Protein AF-A0AAV4Y9T5-F1 (afdb_monomer_lite)

Foldseek 3Di:
DPDPPDPDVVVVVPPDPDDDPDPPDDDPPPCVPPVDDDDDDPVVVVVVVVVVVVVVVCVPPPLVVQEAEAEEEEAAAPPCVVVVVVVVVCVNPPVSYHYDYAYFDFQLPDPPDDNQFHDNPCVNCVVPVVRYDLFPVNGRDPPPPCRVVRVCVVCDPVDDHPYYDHHDFTRCVVPPPCRVVRGD

Structure (mmCIF, N/CA/C/O backbone):
data_AF-A0AAV4Y9T5-F1
#
_entry.id   AF-A0AAV4Y9T5-F1
#
loop_
_atom_site.group_PDB
_atom_site.id
_atom_site.type_symbol
_atom_site.label_atom_id
_atom_site.label_alt_id
_atom_site.label_comp_id
_atom_site.label_asym_id
_atom_site.label_entity_id
_atom_site.label_seq_id
_atom_site.pdbx_PDB_ins_code
_atom_site.Cartn_x
_atom_site.Cartn_y
_atom_site.Cartn_z
_atom_site.occupancy
_atom_site.B_iso_or_equiv
_atom_site.auth_seq_id
_atom_site.auth_comp_id
_atom_site.auth_asym_id
_atom_site.auth_atom_id
_atom_site.pdbx_PDB_model_num
ATOM 1 N N . MET A 1 1 ? -12.157 4.065 -6.471 1.00 39.19 1 MET A N 1
ATOM 2 C CA . MET A 1 1 ? -12.137 2.590 -6.358 1.00 39.19 1 MET A CA 1
ATOM 3 C C . MET A 1 1 ? -13.232 2.143 -5.404 1.00 39.19 1 MET A C 1
ATOM 5 O O . MET A 1 1 ? -13.147 2.409 -4.209 1.00 39.19 1 MET A O 1
ATOM 9 N N . GLU A 1 2 ? -14.293 1.536 -5.932 1.00 34.06 2 GLU A N 1
ATOM 10 C CA . GLU A 1 2 ? -15.322 0.900 -5.111 1.00 34.06 2 GLU A CA 1
ATOM 11 C C . GLU A 1 2 ? -14.750 -0.357 -4.445 1.00 34.06 2 GLU A C 1
ATOM 13 O O . GLU A 1 2 ? -14.129 -1.212 -5.068 1.00 34.06 2 GLU A O 1
ATOM 18 N N . THR A 1 3 ? -14.902 -0.402 -3.127 1.00 40.28 3 THR A N 1
ATOM 19 C CA . THR A 1 3 ? -14.318 -1.380 -2.207 1.00 40.28 3 THR A CA 1
ATOM 20 C C . THR A 1 3 ? -14.798 -2.810 -2.470 1.00 40.28 3 THR A C 1
ATOM 22 O O . THR A 1 3 ? -15.940 -3.134 -2.154 1.00 40.28 3 THR A O 1
ATOM 25 N N . PHE A 1 4 ? -13.889 -3.680 -2.918 1.00 44.41 4 PHE A N 1
ATOM 26 C CA . PHE A 1 4 ? -14.118 -5.112 -3.172 1.00 44.41 4 PHE A CA 1
ATOM 27 C C . PHE A 1 4 ? -14.195 -5.998 -1.909 1.00 44.41 4 PHE A C 1
ATOM 29 O O . PHE A 1 4 ? -14.235 -7.216 -1.999 1.00 44.41 4 PHE A O 1
ATOM 36 N N . CYS A 1 5 ? -14.209 -5.417 -0.708 1.00 45.03 5 CYS A N 1
ATOM 37 C CA . CYS A 1 5 ? -14.190 -6.187 0.537 1.00 45.03 5 CYS A CA 1
ATOM 38 C C . CYS A 1 5 ? -15.007 -5.486 1.629 1.00 45.03 5 CYS A C 1
ATOM 40 O O . CYS A 1 5 ? -14.477 -4.984 2.617 1.00 45.03 5 CYS A O 1
ATOM 42 N N . LYS A 1 6 ? -16.323 -5.354 1.428 1.00 48.78 6 LYS A N 1
ATOM 43 C CA . LYS A 1 6 ? -17.226 -4.843 2.482 1.00 48.78 6 LYS A CA 1
ATOM 44 C C . LYS A 1 6 ? -18.338 -5.808 2.884 1.00 48.78 6 LYS A C 1
ATOM 46 O O . LYS A 1 6 ? -18.876 -5.637 3.981 1.00 48.78 6 LYS A O 1
ATOM 51 N N . SER A 1 7 ? -18.696 -6.790 2.058 1.00 50.44 7 SER A N 1
ATOM 52 C CA . SER A 1 7 ? -19.799 -7.710 2.361 1.00 50.44 7 SER A CA 1
ATOM 53 C C . SER A 1 7 ? -19.354 -8.904 3.205 1.00 50.44 7 SER A C 1
ATOM 55 O O . SER A 1 7 ? -19.988 -9.191 4.219 1.00 50.44 7 SER A O 1
ATOM 57 N N . ASP A 1 8 ? -18.245 -9.552 2.850 1.00 54.72 8 ASP A N 1
ATOM 58 C CA . ASP A 1 8 ? -18.059 -10.956 3.242 1.00 54.72 8 ASP A CA 1
ATOM 59 C C . ASP A 1 8 ? -17.443 -11.121 4.639 1.00 54.72 8 ASP A C 1
ATOM 61 O O . ASP A 1 8 ? -17.916 -11.932 5.433 1.00 54.72 8 ASP A O 1
ATOM 65 N N . VAL A 1 9 ? -16.482 -10.271 5.023 1.00 54.59 9 VAL A N 1
ATOM 66 C CA . VAL A 1 9 ? -15.851 -10.318 6.361 1.00 54.59 9 VAL A CA 1
ATOM 67 C C . VAL A 1 9 ? -16.794 -9.818 7.462 1.00 54.59 9 VAL A C 1
ATOM 69 O O . VAL A 1 9 ? -16.811 -10.353 8.572 1.00 54.59 9 VAL A O 1
ATOM 72 N N . ARG A 1 10 ? -17.662 -8.839 7.162 1.00 52.19 10 ARG A N 1
ATOM 73 C CA . ARG A 1 10 ? -18.678 -8.364 8.121 1.00 52.19 10 ARG A CA 1
ATOM 74 C C . ARG A 1 10 ? -19.655 -9.463 8.524 1.00 52.19 10 ARG A C 1
ATOM 76 O O . ARG A 1 10 ? -20.208 -9.380 9.616 1.00 52.19 10 ARG A O 1
ATOM 83 N N . ASN A 1 11 ? -19.878 -10.463 7.675 1.00 56.06 11 ASN A N 1
ATOM 84 C CA . ASN A 1 11 ? -20.802 -11.552 7.977 1.00 56.06 11 ASN A CA 1
ATOM 85 C C . ASN A 1 11 ? -20.253 -12.495 9.058 1.00 56.06 11 ASN A C 1
ATOM 87 O O . ASN A 1 11 ? -21.034 -12.965 9.881 1.00 56.06 11 ASN A O 1
ATOM 91 N N . PHE A 1 12 ? -18.930 -12.671 9.153 1.00 49.97 12 PHE A N 1
ATOM 92 C CA . PHE A 1 12 ? -18.312 -13.481 10.211 1.00 49.97 12 PHE A CA 1
ATOM 93 C C . PHE A 1 12 ? -18.446 -12.851 11.609 1.00 49.97 12 PHE A C 1
ATOM 95 O O . PHE A 1 12 ? -18.636 -13.566 12.588 1.00 49.97 12 PHE A O 1
ATOM 102 N N . PHE A 1 13 ? -18.440 -11.516 11.710 1.00 49.81 13 PHE A N 1
ATOM 103 C CA . PHE A 1 13 ? -18.578 -10.785 12.984 1.00 49.81 13 PHE A CA 1
ATOM 104 C C . PHE A 1 13 ? -20.011 -10.314 13.289 1.00 49.81 13 PHE A C 1
ATOM 106 O O . PHE A 1 13 ? -20.255 -9.636 14.287 1.00 49.81 13 PHE A O 1
ATOM 113 N N . LYS A 1 14 ? -20.983 -10.674 12.443 1.00 53.62 14 LYS A N 1
ATOM 114 C CA . LYS A 1 14 ? -22.414 -10.376 12.614 1.00 53.62 14 LYS A CA 1
ATOM 115 C C . LYS A 1 14 ? -23.194 -11.513 13.275 1.00 53.62 14 LYS A C 1
ATOM 117 O O . LYS A 1 14 ? -24.420 -11.519 13.170 1.00 53.62 14 LYS A O 1
ATOM 122 N N . GLN A 1 15 ? -22.543 -12.447 13.973 1.00 51.03 15 GLN A N 1
ATOM 123 C CA . GLN A 1 15 ? -23.260 -13.416 14.808 1.00 51.03 15 GLN A CA 1
ATOM 124 C C . GLN A 1 15 ? -23.937 -12.700 15.986 1.00 51.03 15 GLN A C 1
ATOM 126 O O . GLN A 1 15 ? -23.440 -12.638 17.106 1.00 51.03 15 GLN A O 1
ATOM 131 N N . LYS A 1 16 ? -25.098 -12.112 15.707 1.00 59.62 16 LYS A N 1
ATOM 132 C CA . LYS A 1 16 ? -26.071 -11.708 16.706 1.00 59.62 16 LYS A CA 1
ATOM 133 C C . LYS A 1 16 ? -26.921 -12.932 16.989 1.00 59.62 16 LYS A C 1
ATOM 135 O O . LYS A 1 16 ? -27.778 -13.301 16.190 1.00 59.62 16 LYS A O 1
ATOM 140 N N . PHE A 1 17 ? -26.663 -13.563 18.123 1.00 65.69 17 PHE A N 1
ATOM 141 C CA . PHE A 1 17 ? -27.566 -14.567 18.655 1.00 65.69 17 PHE A CA 1
ATOM 142 C C . PHE A 1 17 ? -28.836 -13.847 19.097 1.00 65.69 17 PHE A C 1
ATOM 144 O O . PHE A 1 17 ? -28.818 -13.027 20.015 1.00 65.69 17 PHE A O 1
ATOM 151 N N . THR A 1 18 ? -29.922 -14.096 18.373 1.00 56.59 18 THR A N 1
ATOM 152 C CA . THR A 1 18 ? -31.248 -13.631 18.765 1.00 56.59 18 THR A CA 1
ATOM 153 C C . THR A 1 18 ? -31.866 -14.785 19.528 1.00 56.59 18 THR A C 1
ATOM 155 O O . THR A 1 18 ? -32.191 -15.812 18.941 1.00 56.59 18 THR A O 1
ATOM 158 N N . PHE A 1 19 ? -31.916 -14.662 20.847 1.00 64.19 19 PHE A N 1
ATOM 159 C CA . PHE A 1 19 ? -32.586 -15.645 21.684 1.00 64.19 19 PHE A CA 1
ATOM 160 C C . PHE A 1 19 ? -34.079 -15.350 21.617 1.00 64.19 19 PHE A C 1
ATOM 162 O O . PHE A 1 19 ? -34.489 -14.234 21.941 1.00 64.19 19 PHE A O 1
ATOM 169 N N . GLU A 1 20 ? -34.884 -16.315 21.176 1.00 70.31 20 GLU A N 1
ATOM 170 C CA . GLU A 1 20 ? -36.324 -16.215 21.382 1.00 70.31 20 GLU A CA 1
ATOM 171 C C . GLU A 1 20 ? -36.587 -16.429 22.875 1.00 70.31 20 GLU A C 1
ATOM 173 O O . GLU A 1 20 ? -36.246 -17.494 23.398 1.00 70.31 20 GLU A O 1
ATOM 178 N N . PRO A 1 21 ? -37.113 -15.425 23.598 1.00 65.56 21 PRO A N 1
ATOM 179 C CA . PRO A 1 21 ? -37.490 -15.634 24.984 1.00 65.56 21 PRO A CA 1
ATOM 180 C C . PRO A 1 21 ? -38.554 -16.737 25.031 1.00 65.56 21 PRO A C 1
ATOM 182 O O . PRO A 1 21 ? -39.491 -16.734 24.230 1.00 65.56 21 PRO A O 1
ATOM 185 N N . GLU A 1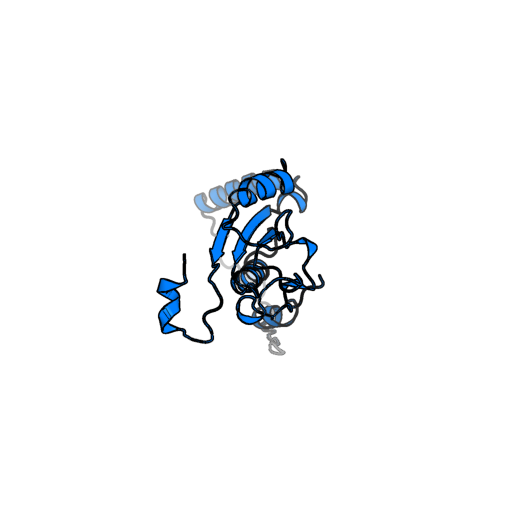 22 ? -38.415 -17.688 25.959 1.00 77.81 22 GLU A N 1
ATOM 186 C CA . GLU A 1 22 ? -39.481 -18.656 26.236 1.00 77.81 22 GLU A CA 1
ATOM 187 C C . GLU A 1 22 ? -40.800 -17.901 26.461 1.00 77.81 22 GLU A C 1
ATOM 189 O O . GLU A 1 22 ? -40.799 -16.814 27.041 1.00 77.81 22 GLU A O 1
ATOM 194 N N . LYS A 1 23 ? -41.934 -18.455 26.008 1.00 71.81 23 LYS A N 1
ATOM 195 C CA . LYS A 1 23 ? -43.249 -17.776 26.050 1.00 71.81 23 LYS A CA 1
ATOM 196 C C . LYS A 1 23 ? -43.645 -17.256 27.440 1.00 71.81 23 LYS A C 1
ATOM 198 O O . LYS A 1 23 ? -44.424 -16.311 27.528 1.00 71.81 23 LYS A O 1
ATOM 203 N N . ASP A 1 24 ? -43.084 -17.847 28.492 1.00 77.75 24 ASP A N 1
ATOM 204 C CA . ASP A 1 24 ? -43.340 -17.499 29.889 1.00 77.75 24 ASP A CA 1
ATOM 205 C C . ASP A 1 24 ? -42.207 -16.686 30.541 1.00 77.75 24 ASP A C 1
ATOM 207 O O . ASP A 1 24 ? -42.305 -16.314 31.714 1.00 77.75 24 ASP A O 1
ATOM 211 N N . TRP A 1 25 ? -41.136 -16.371 29.802 1.00 75.44 25 TRP A N 1
ATOM 212 C CA . TRP A 1 25 ? -40.037 -15.560 30.308 1.00 75.44 25 TRP A CA 1
ATOM 213 C C . TRP A 1 25 ? -40.505 -14.121 30.524 1.00 75.44 25 TRP A C 1
ATOM 215 O O . TRP A 1 25 ? -40.893 -13.406 29.598 1.00 75.44 25 TRP A O 1
ATOM 225 N N . LYS A 1 26 ? -40.449 -13.680 31.779 1.00 75.38 26 LYS A N 1
ATOM 226 C CA . LYS A 1 26 ? -40.693 -12.296 32.181 1.00 75.38 26 LYS A CA 1
ATOM 227 C C . LYS A 1 26 ? -39.435 -11.767 32.840 1.00 75.38 26 LYS A C 1
ATOM 229 O O . LYS A 1 26 ? -38.791 -12.483 33.607 1.00 75.38 26 LYS A O 1
ATOM 234 N N . LEU A 1 27 ? -39.118 -10.501 32.569 1.00 74.56 27 LEU A N 1
ATOM 235 C CA . LEU A 1 27 ? -38.074 -9.808 33.309 1.00 74.56 27 LEU A CA 1
ATOM 236 C C . LEU A 1 27 ? -38.416 -9.919 34.809 1.00 74.56 27 LEU A C 1
ATOM 238 O O . LEU A 1 27 ? -39.555 -9.609 35.181 1.00 74.56 27 LEU A O 1
ATOM 242 N N . PRO A 1 28 ? -37.500 -10.406 35.665 1.00 78.25 28 PRO A N 1
ATOM 243 C CA . PRO A 1 28 ? -37.758 -10.446 37.096 1.00 78.25 28 PRO A CA 1
ATOM 244 C C . PRO A 1 28 ? -38.080 -9.031 37.582 1.00 78.25 28 PRO A C 1
ATOM 246 O O . PRO A 1 28 ? -37.520 -8.062 37.074 1.00 78.25 28 PRO A O 1
ATOM 249 N N . SER A 1 29 ? -38.989 -8.894 38.547 1.00 75.25 29 SER A N 1
ATOM 250 C CA . SER A 1 29 ? -39.306 -7.569 39.085 1.00 75.25 29 SER A CA 1
ATOM 251 C C . SER A 1 29 ? -38.055 -6.921 39.685 1.00 75.25 29 SER A C 1
ATOM 253 O O . SER A 1 29 ? -37.191 -7.618 40.221 1.00 75.25 29 SER A O 1
ATOM 255 N N . ASP A 1 30 ? -37.959 -5.591 39.628 1.00 72.38 30 ASP A N 1
ATOM 256 C CA . ASP A 1 30 ? -36.789 -4.832 40.104 1.00 72.38 30 ASP A CA 1
ATOM 257 C C . ASP A 1 30 ? -36.394 -5.198 41.550 1.00 72.38 30 ASP A C 1
ATOM 259 O O . ASP A 1 30 ? -35.211 -5.271 41.891 1.00 72.38 30 ASP A O 1
ATOM 263 N N . ASN A 1 31 ? -37.392 -5.551 42.368 1.00 72.25 31 ASN A N 1
ATOM 264 C CA . ASN A 1 31 ? -37.249 -6.008 43.754 1.00 72.25 31 ASN A CA 1
ATOM 265 C C . ASN A 1 31 ? -36.514 -7.357 43.905 1.00 72.25 31 ASN A C 1
ATOM 267 O O . ASN A 1 31 ? -36.049 -7.689 44.995 1.00 72.25 31 ASN A O 1
ATOM 271 N N . LEU A 1 32 ? -36.425 -8.161 42.843 1.00 70.12 32 LEU A N 1
ATOM 272 C CA . LEU A 1 32 ? -35.719 -9.445 42.817 1.00 70.12 32 LEU A CA 1
ATOM 273 C C . LEU A 1 32 ? -34.280 -9.327 42.302 1.00 70.12 32 LEU A C 1
ATOM 275 O O . LEU A 1 32 ? -33.439 -10.133 42.706 1.00 70.12 32 LEU A O 1
ATOM 279 N N . ILE A 1 33 ? -34.008 -8.362 41.417 1.00 74.50 33 ILE A N 1
ATOM 280 C CA . ILE A 1 33 ? -32.717 -8.202 40.726 1.00 74.50 33 ILE A CA 1
ATOM 281 C C . ILE A 1 33 ? -31.737 -7.396 41.586 1.00 74.50 33 ILE A C 1
ATOM 283 O O . ILE A 1 33 ? -30.569 -7.765 41.712 1.00 74.50 33 ILE A O 1
ATOM 287 N N . PHE A 1 34 ? -32.212 -6.335 42.240 1.00 71.69 34 PHE A N 1
ATOM 288 C CA . PHE A 1 34 ? -31.382 -5.432 43.041 1.00 71.69 34 PHE A CA 1
ATOM 289 C C . PHE A 1 34 ? -31.591 -5.671 44.539 1.00 71.69 34 PHE A C 1
ATOM 291 O O . PHE A 1 34 ? -32.074 -4.814 45.271 1.00 71.69 34 PHE A O 1
ATOM 298 N N . LYS A 1 35 ? -31.229 -6.871 45.011 1.00 75.44 35 LYS A N 1
ATOM 299 C CA . LYS A 1 35 ? -31.364 -7.249 46.434 1.00 75.44 35 LYS A CA 1
ATOM 300 C C . LYS A 1 35 ? -30.402 -6.518 47.367 1.00 75.44 35 LYS A C 1
ATOM 302 O O . LYS A 1 35 ? -30.624 -6.487 48.573 1.00 75.44 35 LYS A O 1
ATOM 307 N N . TYR A 1 36 ? -29.321 -5.978 46.817 1.00 74.81 36 TYR A N 1
ATOM 308 C CA . TYR A 1 36 ? -28.251 -5.359 47.580 1.00 74.81 36 TYR A CA 1
ATOM 309 C C . TYR A 1 36 ? -28.092 -3.895 47.183 1.00 74.81 36 TYR A C 1
ATOM 311 O O . TYR A 1 36 ? -28.296 -3.555 46.013 1.00 74.81 36 TYR A O 1
ATOM 319 N N . PRO A 1 37 ? -27.705 -3.031 48.138 1.00 77.81 37 PRO A N 1
ATOM 320 C CA . PRO A 1 37 ? -27.327 -1.669 47.813 1.00 77.81 37 PRO A CA 1
ATOM 321 C C . PRO A 1 37 ? -26.185 -1.680 46.796 1.00 77.81 37 PRO A C 1
ATOM 323 O O . PRO A 1 37 ? -25.354 -2.591 46.768 1.00 77.81 37 PRO A O 1
ATOM 326 N N . LEU A 1 38 ? -26.171 -0.655 45.949 1.00 76.88 38 LEU A N 1
ATOM 327 C CA . LEU A 1 38 ? -25.209 -0.503 44.866 1.00 76.88 38 LEU A CA 1
ATOM 328 C C . LEU A 1 38 ? -23.783 -0.636 45.419 1.00 76.88 38 LEU A C 1
ATOM 330 O O . LEU A 1 38 ? -23.352 0.165 46.250 1.00 76.88 38 LEU A O 1
ATOM 334 N N . TRP A 1 39 ? -23.059 -1.668 44.985 1.00 82.38 39 TRP A N 1
ATOM 335 C CA . TRP A 1 39 ? -21.691 -1.886 45.437 1.00 82.38 39 TRP A CA 1
ATOM 336 C C . TRP A 1 39 ? -20.761 -0.935 44.694 1.00 82.38 39 TRP A C 1
ATOM 338 O O . TRP A 1 39 ? -20.461 -1.113 43.512 1.00 82.38 39 TRP A O 1
ATOM 348 N N . VAL A 1 40 ? -20.355 0.127 45.383 1.00 81.31 40 VAL A N 1
ATOM 349 C CA . VAL A 1 40 ? -19.532 1.186 44.807 1.00 81.31 40 VAL A CA 1
ATOM 350 C C . VAL A 1 40 ? -18.112 1.069 45.336 1.00 81.31 40 VAL A C 1
ATOM 352 O O . VAL A 1 40 ? -17.872 1.187 46.533 1.00 81.31 40 VAL A O 1
ATOM 355 N N . PHE A 1 41 ? -17.162 0.897 44.424 1.00 90.94 41 PHE A N 1
ATOM 356 C CA . PHE A 1 41 ? -15.741 1.031 44.715 1.00 90.94 41 PHE A CA 1
ATOM 357 C C . PHE A 1 41 ? -15.294 2.466 44.418 1.00 90.94 41 PHE A C 1
ATOM 359 O O . PHE A 1 41 ? -15.288 2.849 43.242 1.00 90.94 41 PHE A O 1
ATOM 366 N N . PRO A 1 42 ? -14.902 3.261 45.432 1.00 90.88 42 PRO A N 1
ATOM 367 C CA . PRO A 1 42 ? -14.511 4.657 45.232 1.00 90.88 42 PRO A CA 1
ATOM 368 C C . PRO A 1 42 ? -13.399 4.820 44.189 1.00 90.88 42 PRO A C 1
ATOM 370 O O . PRO A 1 42 ? -13.487 5.676 43.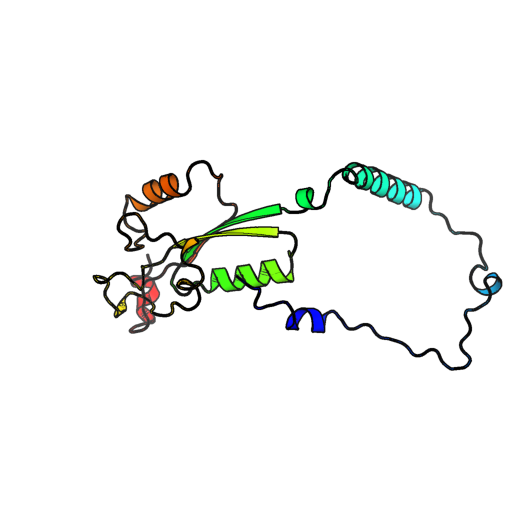315 1.00 90.88 42 PRO A O 1
ATOM 373 N N . THR A 1 43 ? -12.415 3.920 44.202 1.00 90.50 43 THR A N 1
ATOM 374 C CA . THR A 1 43 ? -11.281 3.908 43.265 1.00 90.50 43 THR A CA 1
ATOM 375 C C . THR A 1 43 ? -11.699 3.665 41.811 1.00 90.50 43 THR A C 1
ATOM 377 O O . THR A 1 43 ? -11.157 4.278 40.888 1.00 90.50 43 THR A O 1
ATOM 380 N N . LEU A 1 44 ? -12.692 2.800 41.576 1.00 87.44 44 LEU A N 1
ATOM 381 C CA . LEU A 1 44 ? -13.224 2.551 40.234 1.00 87.44 44 LEU A CA 1
ATOM 382 C C . LEU A 1 44 ? -14.100 3.709 39.750 1.00 87.44 44 LEU A C 1
ATOM 384 O O . LEU A 1 44 ? -14.058 4.036 38.564 1.00 87.44 44 LEU A O 1
ATOM 388 N N . GLN A 1 45 ? -14.853 4.360 40.642 1.00 91.44 45 GLN A N 1
ATOM 389 C CA . GLN A 1 45 ? -15.609 5.567 40.287 1.00 91.44 45 GLN A CA 1
ATOM 390 C C . GLN A 1 45 ? -14.683 6.725 39.931 1.00 91.44 45 GLN A C 1
ATOM 392 O O . GLN A 1 45 ? -14.920 7.420 38.943 1.00 91.44 45 GLN A O 1
ATOM 397 N N . GLU A 1 46 ? -13.596 6.896 40.678 1.00 94.94 46 GLU A N 1
ATOM 398 C CA . GLU A 1 46 ? -12.567 7.882 40.364 1.00 94.94 46 GLU A CA 1
ATOM 399 C C . GLU A 1 46 ? -11.916 7.590 39.004 1.00 94.94 46 GLU A C 1
ATOM 401 O O . GLU A 1 46 ? -11.821 8.478 38.156 1.00 94.94 46 GLU A O 1
ATOM 406 N N . SER A 1 47 ? -11.557 6.329 38.745 1.00 90.12 47 SER A N 1
ATOM 407 C CA . SER A 1 47 ? -10.980 5.899 37.463 1.00 90.12 47 SER A CA 1
ATOM 408 C C . SER A 1 47 ? -11.938 6.133 36.292 1.00 90.12 47 SER A C 1
ATOM 410 O O . SER A 1 47 ? -11.541 6.686 35.266 1.00 90.12 47 SER A O 1
ATOM 412 N N . LYS A 1 48 ? -13.220 5.781 36.455 1.00 91.12 48 LYS A N 1
ATOM 413 C CA . LYS A 1 48 ? -14.276 6.042 35.468 1.00 91.12 48 LYS A CA 1
ATOM 414 C C . LYS A 1 48 ? -14.431 7.536 35.201 1.00 91.12 48 LYS A C 1
ATOM 416 O O . LYS A 1 48 ? -14.541 7.939 34.046 1.00 91.12 48 LYS A O 1
ATOM 421 N N . THR A 1 49 ? -14.434 8.347 36.256 1.00 93.12 49 THR A N 1
ATOM 422 C CA . THR A 1 49 ? -14.584 9.803 36.152 1.00 93.12 49 THR A CA 1
ATOM 423 C C . THR A 1 49 ? -13.410 10.395 35.390 1.00 93.12 49 THR A C 1
ATOM 425 O O . THR A 1 49 ? -13.630 11.068 34.391 1.00 93.12 49 THR A O 1
ATOM 428 N N . ARG A 1 50 ? -12.171 10.059 35.767 1.00 91.88 50 ARG A N 1
ATOM 429 C CA . ARG A 1 50 ? -10.961 10.504 35.059 1.00 91.88 50 ARG A CA 1
ATOM 430 C C . ARG A 1 50 ? -10.993 10.134 33.579 1.00 91.88 50 ARG A C 1
ATOM 432 O O . ARG A 1 50 ? -10.764 10.999 32.740 1.00 91.88 50 ARG A O 1
ATOM 439 N N . LEU A 1 51 ? -11.320 8.881 33.258 1.00 90.06 51 LEU A N 1
ATOM 440 C CA . LEU A 1 51 ? -11.382 8.410 31.874 1.00 90.06 51 LEU A CA 1
ATOM 441 C C . LEU A 1 51 ? -12.422 9.190 31.057 1.00 90.06 51 LEU A C 1
ATOM 443 O O . LEU A 1 51 ? -12.150 9.599 29.931 1.00 90.06 51 LEU A O 1
ATOM 447 N N . ASN A 1 52 ? -13.602 9.422 31.635 1.00 87.38 52 ASN A N 1
ATOM 448 C CA . ASN A 1 52 ? -14.676 10.159 30.978 1.00 87.38 52 ASN A CA 1
ATOM 449 C C . ASN A 1 52 ? -14.347 11.645 30.823 1.00 87.38 52 ASN A C 1
ATOM 451 O O . ASN A 1 52 ? -14.609 12.194 29.758 1.00 87.38 52 ASN A O 1
ATOM 455 N N . THR A 1 53 ? -13.730 12.278 31.823 1.00 91.31 53 THR A N 1
ATOM 456 C CA . THR A 1 53 ? -13.287 13.674 31.727 1.00 91.31 53 THR A CA 1
ATOM 457 C C . THR A 1 53 ? -12.269 13.833 30.605 1.00 91.31 53 THR A C 1
ATOM 459 O O . THR A 1 53 ? -12.436 14.707 29.765 1.00 91.31 53 THR A O 1
ATOM 462 N N . THR A 1 54 ? -11.259 12.957 30.525 1.00 85.25 54 THR A N 1
ATOM 463 C CA . THR A 1 54 ? -10.268 12.991 29.438 1.00 85.25 54 THR A CA 1
ATOM 464 C C . THR A 1 54 ? -10.900 12.720 28.077 1.00 85.25 54 THR A C 1
ATOM 466 O O . THR A 1 54 ? -10.569 13.400 27.112 1.00 85.25 54 THR A O 1
ATOM 469 N N . LYS A 1 55 ? -11.827 11.761 27.987 1.00 84.06 55 LYS A N 1
ATOM 470 C CA . LYS A 1 55 ? -12.562 11.488 26.747 1.00 84.06 55 LYS A CA 1
ATOM 471 C C . LYS A 1 55 ? -13.375 12.705 26.300 1.00 84.06 55 LYS A C 1
ATOM 473 O O . LYS A 1 55 ? -13.391 12.996 25.111 1.00 84.06 55 LYS A O 1
ATOM 478 N N . SER A 1 56 ? -13.988 13.420 27.243 1.00 87.62 56 SER A N 1
ATOM 479 C CA . SER A 1 56 ? -14.835 14.573 26.940 1.00 87.62 56 SER A CA 1
ATOM 480 C C . SER A 1 56 ? -14.061 15.766 26.375 1.00 87.62 56 SER A C 1
ATOM 482 O O . SER A 1 56 ? -14.604 16.548 25.601 1.00 87.62 56 SER A O 1
ATOM 484 N N . LEU A 1 57 ? -12.751 15.850 26.643 1.00 86.69 57 LEU A N 1
ATOM 485 C CA . LEU A 1 57 ? -11.859 16.829 26.002 1.00 86.69 57 LEU A CA 1
ATOM 486 C C . LEU A 1 57 ? -11.748 16.660 24.477 1.00 86.69 57 LEU A C 1
ATOM 488 O O . LEU A 1 57 ? -11.148 17.506 23.823 1.00 86.69 57 LEU A O 1
ATOM 492 N N . LEU A 1 58 ? -12.254 15.554 23.927 1.00 79.06 58 LEU A N 1
ATOM 493 C CA . LEU A 1 58 ? -12.248 15.250 22.498 1.00 79.06 58 LEU A CA 1
ATOM 494 C C . LEU A 1 58 ? -13.659 15.301 21.891 1.00 79.06 58 LEU A C 1
ATOM 496 O O . LEU A 1 58 ? -13.814 14.987 20.712 1.00 79.06 58 LEU A O 1
ATOM 500 N N . ASP A 1 59 ? -14.681 15.681 22.667 1.00 81.56 59 ASP A N 1
ATOM 501 C CA . ASP A 1 59 ? -16.075 15.726 22.203 1.00 81.56 59 ASP A CA 1
ATOM 502 C C . ASP A 1 59 ? -16.316 16.863 21.190 1.00 81.56 59 ASP A C 1
ATOM 504 O O . ASP A 1 59 ? -17.199 16.751 20.341 1.00 81.56 59 ASP A O 1
ATOM 508 N N . ASP A 1 60 ? -15.527 17.944 21.245 1.00 83.25 60 ASP A N 1
ATOM 509 C CA . ASP A 1 60 ? -15.562 19.059 20.282 1.00 83.25 60 ASP A CA 1
ATOM 510 C C . ASP A 1 60 ? -14.901 18.703 18.945 1.00 83.25 60 ASP A C 1
ATOM 512 O O . ASP A 1 60 ? -15.050 19.412 17.946 1.00 83.25 60 ASP A O 1
ATOM 516 N N . LYS A 1 61 ? -14.144 17.607 18.916 1.00 75.19 61 LYS A N 1
ATOM 517 C CA . LYS A 1 61 ? -13.470 17.150 17.719 1.00 75.19 61 LYS A CA 1
ATOM 518 C C . LYS A 1 61 ? -14.467 16.298 16.910 1.00 75.19 61 LYS A C 1
ATOM 520 O O . LYS A 1 61 ? -14.907 15.234 17.344 1.00 75.19 61 LYS A O 1
ATOM 525 N N . GLY A 1 62 ? -14.804 16.740 15.694 1.00 71.94 62 GLY A N 1
ATOM 526 C CA . GLY A 1 62 ? -15.675 16.011 14.749 1.00 71.94 62 GLY A CA 1
ATOM 527 C C . GLY A 1 62 ? -14.948 14.899 13.981 1.00 71.94 62 GLY A C 1
ATOM 528 O O . GLY A 1 62 ? -13.742 14.980 13.829 1.00 71.94 62 GLY A O 1
ATOM 529 N N . GLU A 1 63 ? -15.655 13.883 13.472 1.00 67.94 63 GLU A N 1
ATOM 530 C CA . GLU A 1 63 ? -15.103 12.603 12.960 1.00 67.94 63 GLU A CA 1
ATOM 531 C C . GLU A 1 63 ? -13.789 12.686 12.146 1.00 67.94 63 GLU A C 1
ATOM 533 O O . GLU A 1 63 ? -12.961 11.787 12.258 1.00 67.94 63 GLU A O 1
ATOM 538 N N . GLU A 1 64 ? -13.532 13.780 11.422 1.00 65.69 64 GLU A N 1
ATOM 539 C CA . GLU A 1 64 ? -12.249 14.075 10.769 1.00 65.69 64 GLU A CA 1
ATOM 540 C C . GLU A 1 64 ? -11.013 13.997 11.684 1.00 65.69 64 GLU A C 1
ATOM 542 O O . GLU A 1 64 ? -9.990 13.478 11.248 1.00 65.69 64 GLU A O 1
ATOM 547 N N . TRP A 1 65 ? -11.079 14.403 12.962 1.00 65.00 65 TRP A N 1
ATOM 548 C CA . TRP A 1 65 ? -9.927 14.274 13.884 1.00 65.00 65 TRP A CA 1
ATOM 549 C C . TRP A 1 65 ? -9.535 12.819 14.147 1.00 65.00 65 TRP A C 1
ATOM 551 O O . TRP A 1 65 ? -8.427 12.534 14.598 1.00 65.00 65 TRP A O 1
ATOM 561 N N . ARG A 1 66 ? -10.474 11.894 13.929 1.00 63.88 66 ARG A N 1
ATOM 562 C CA . ARG A 1 66 ? -10.292 10.460 14.172 1.00 63.88 66 ARG A CA 1
ATOM 563 C C . ARG A 1 66 ? -9.701 9.771 12.955 1.00 63.88 66 ARG A C 1
ATOM 565 O O . ARG A 1 66 ? -9.225 8.638 13.089 1.00 63.88 66 ARG A O 1
ATOM 572 N N . ILE A 1 67 ? -9.731 10.431 11.797 1.00 67.81 67 ILE A N 1
ATOM 573 C CA . ILE A 1 67 ? -9.169 9.927 10.553 1.00 67.81 67 ILE A CA 1
ATOM 574 C C . ILE A 1 67 ? -7.664 10.172 10.593 1.00 67.81 67 ILE A C 1
ATOM 576 O O . ILE A 1 67 ? -7.192 11.303 10.555 1.00 67.81 67 ILE A O 1
ATOM 580 N N . HIS A 1 68 ? -6.904 9.086 10.695 1.00 80.38 68 HIS A N 1
ATOM 581 C CA . HIS A 1 68 ? -5.447 9.147 10.657 1.00 80.38 68 HIS A CA 1
ATOM 582 C C . HIS A 1 68 ? -4.992 8.866 9.230 1.00 80.38 68 HIS A C 1
ATOM 584 O O . HIS A 1 68 ? -5.324 7.813 8.681 1.00 80.38 68 HIS A O 1
ATOM 590 N N . THR A 1 69 ? -4.234 9.781 8.629 1.00 88.00 69 THR A N 1
ATOM 591 C CA . THR A 1 69 ? -3.639 9.540 7.313 1.00 88.00 69 THR A CA 1
ATOM 592 C C . THR A 1 69 ? -2.383 8.696 7.467 1.00 88.00 69 THR A C 1
ATOM 594 O O . THR A 1 69 ? -1.408 9.123 8.082 1.00 88.00 69 THR A O 1
ATOM 597 N N . PHE A 1 70 ? -2.389 7.505 6.880 1.00 91.69 70 PHE A N 1
ATOM 598 C CA . PHE A 1 70 ? -1.220 6.644 6.765 1.00 91.69 70 PHE A CA 1
ATOM 599 C C . PHE A 1 70 ? -0.690 6.715 5.336 1.00 91.69 70 PHE A C 1
ATOM 601 O O . PHE A 1 70 ? -1.456 6.608 4.382 1.00 91.69 70 PHE A O 1
ATOM 608 N N . LYS A 1 71 ? 0.625 6.897 5.201 1.00 92.12 71 LYS A N 1
ATOM 609 C CA . LYS A 1 71 ? 1.308 7.059 3.911 1.00 92.12 71 LYS A CA 1
ATOM 610 C C . LYS A 1 71 ? 2.336 5.963 3.717 1.00 92.12 71 LYS A C 1
ATOM 612 O O . LYS A 1 71 ? 3.234 5.863 4.556 1.00 92.12 71 LYS A O 1
ATOM 617 N N . SER A 1 72 ? 2.257 5.212 2.624 1.00 93.38 72 SER A N 1
ATOM 618 C CA . SER A 1 72 ? 3.254 4.188 2.295 1.00 93.38 72 SER A CA 1
ATOM 619 C C . SER A 1 72 ? 3.837 4.332 0.890 1.00 93.38 72 SER A C 1
ATOM 621 O O . SER A 1 72 ? 3.172 4.797 -0.036 1.00 93.38 72 SER A O 1
ATOM 623 N N . LEU A 1 73 ? 5.097 3.929 0.746 1.00 92.12 73 LEU A N 1
ATOM 624 C CA . LEU A 1 73 ? 5.791 3.790 -0.529 1.00 92.12 73 LEU A CA 1
ATOM 625 C C . LEU A 1 73 ? 6.173 2.324 -0.736 1.00 92.12 73 LEU A C 1
ATOM 627 O O . LEU A 1 73 ? 6.776 1.717 0.146 1.00 92.12 73 LEU A O 1
ATOM 631 N N . HIS A 1 74 ? 5.858 1.780 -1.905 1.00 91.50 74 HIS A N 1
ATOM 632 C CA . HIS A 1 74 ? 6.126 0.392 -2.261 1.00 91.50 74 HIS A CA 1
ATOM 633 C C . HIS A 1 74 ? 7.050 0.330 -3.480 1.00 91.50 74 HIS A C 1
ATOM 635 O O . HIS A 1 74 ? 6.642 0.649 -4.590 1.00 91.50 74 HIS A O 1
ATOM 641 N N . LEU A 1 75 ? 8.306 -0.048 -3.271 1.00 89.50 75 LEU A N 1
ATOM 642 C CA . LEU A 1 75 ? 9.253 -0.388 -4.332 1.00 89.50 75 LEU A CA 1
ATOM 643 C C . LEU A 1 75 ? 9.126 -1.894 -4.555 1.00 89.50 75 LEU A C 1
ATOM 645 O O . LEU A 1 75 ? 9.731 -2.671 -3.824 1.00 89.50 75 LEU A O 1
ATOM 649 N N . CYS A 1 76 ? 8.237 -2.313 -5.446 1.00 78.25 76 CYS A N 1
ATOM 650 C CA . CYS A 1 76 ? 7.791 -3.700 -5.505 1.00 78.25 76 CYS A CA 1
ATOM 651 C C . CYS A 1 76 ? 7.954 -4.325 -6.887 1.00 78.25 76 CYS A C 1
ATOM 653 O O . CYS A 1 76 ? 7.832 -3.674 -7.926 1.00 78.25 76 CYS A O 1
ATOM 655 N N . GLU A 1 77 ? 8.140 -5.633 -6.880 1.00 74.19 77 GLU A N 1
ATOM 656 C CA . GLU A 1 77 ? 7.894 -6.505 -8.007 1.00 74.19 77 GLU A CA 1
ATOM 657 C C . GLU A 1 77 ? 6.385 -6.495 -8.303 1.00 74.19 77 GLU A C 1
ATOM 659 O O . GLU A 1 77 ? 5.529 -6.586 -7.407 1.00 74.19 77 GLU A O 1
ATOM 664 N N . ALA A 1 78 ? 6.032 -6.281 -9.571 1.00 71.69 78 ALA A N 1
ATOM 665 C CA . ALA A 1 78 ? 4.653 -6.433 -10.013 1.00 71.69 78 ALA A CA 1
ATOM 666 C C . ALA A 1 78 ? 4.204 -7.883 -9.731 1.00 71.69 78 ALA A C 1
ATOM 668 O O . ALA A 1 78 ? 5.021 -8.789 -9.809 1.00 71.69 78 ALA A O 1
ATOM 669 N N . PRO A 1 79 ? 2.939 -8.152 -9.362 1.00 70.75 79 PRO A N 1
ATOM 670 C CA . PRO A 1 79 ? 1.773 -7.271 -9.418 1.00 70.75 79 PRO A CA 1
ATOM 671 C C . PRO A 1 79 ? 1.493 -6.469 -8.132 1.00 70.75 79 PRO A C 1
ATOM 673 O O . PRO A 1 79 ? 0.425 -5.871 -8.021 1.00 70.75 79 PRO A O 1
ATOM 676 N N . GLY A 1 80 ? 2.393 -6.442 -7.138 1.00 82.75 80 GLY A N 1
ATOM 677 C CA . GLY A 1 80 ? 2.171 -5.709 -5.879 1.00 82.75 80 GLY A CA 1
ATOM 678 C C . GLY A 1 80 ? 1.389 -6.495 -4.815 1.00 82.75 80 GLY A C 1
ATOM 679 O O . GLY A 1 80 ? 0.438 -5.987 -4.207 1.00 82.75 80 GLY A O 1
ATOM 680 N N . ALA A 1 81 ? 1.792 -7.741 -4.549 1.00 86.50 81 ALA A N 1
ATOM 681 C CA . ALA A 1 81 ? 1.161 -8.603 -3.542 1.00 86.50 81 ALA A CA 1
ATOM 682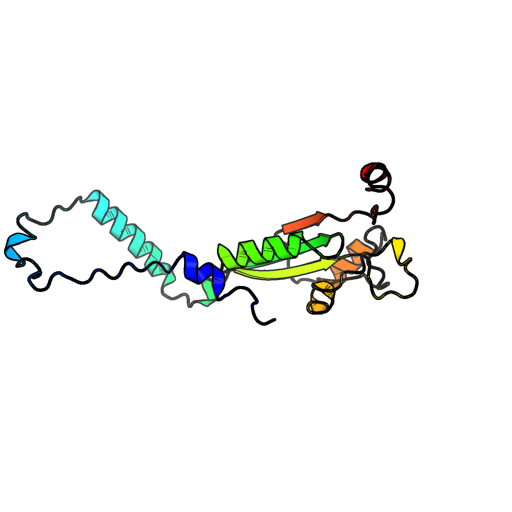 C C . ALA A 1 81 ? 1.143 -7.964 -2.140 1.00 86.50 81 ALA A C 1
ATOM 684 O O . ALA A 1 81 ? 0.118 -7.998 -1.451 1.00 86.50 81 ALA A O 1
ATOM 685 N N . PHE A 1 82 ? 2.235 -7.301 -1.744 1.00 88.50 82 PHE A N 1
ATOM 686 C CA . PHE A 1 82 ? 2.313 -6.602 -0.461 1.00 88.50 82 PHE A CA 1
ATOM 687 C C . PHE A 1 82 ? 1.279 -5.472 -0.345 1.00 88.50 82 PHE A C 1
ATOM 689 O O . PHE A 1 82 ? 0.639 -5.323 0.695 1.00 88.50 82 PHE A O 1
ATOM 696 N N . ILE A 1 83 ? 1.067 -4.702 -1.417 1.00 90.62 83 ILE A N 1
ATOM 697 C CA . ILE A 1 83 ? 0.067 -3.621 -1.466 1.00 90.62 83 ILE A CA 1
ATOM 698 C C . ILE A 1 83 ? -1.325 -4.206 -1.214 1.00 90.62 83 ILE A C 1
ATOM 700 O O . ILE A 1 83 ? -2.084 -3.690 -0.394 1.00 90.62 83 ILE A O 1
ATOM 704 N N . SER A 1 84 ? -1.638 -5.331 -1.858 1.00 90.06 84 SER A N 1
ATOM 705 C CA . SER A 1 84 ? -2.913 -6.033 -1.679 1.00 90.06 84 SER A CA 1
ATOM 706 C C . SER A 1 84 ? -3.094 -6.560 -0.250 1.00 90.06 84 SER A C 1
ATOM 708 O O . SER A 1 84 ? -4.166 -6.404 0.342 1.00 90.06 84 SER A O 1
ATOM 710 N N . ALA A 1 85 ? -2.043 -7.139 0.335 1.00 90.12 85 ALA A N 1
ATOM 711 C CA . ALA A 1 85 ? -2.059 -7.627 1.712 1.00 90.12 85 ALA A CA 1
ATOM 712 C C . ALA A 1 85 ? -2.242 -6.484 2.724 1.00 90.12 85 ALA A C 1
ATOM 714 O O . ALA A 1 85 ? -3.085 -6.579 3.620 1.00 90.12 85 ALA A O 1
ATOM 715 N N . LEU A 1 86 ? -1.516 -5.377 2.550 1.00 91.12 86 LEU A N 1
ATOM 716 C CA . LEU A 1 86 ? -1.624 -4.190 3.396 1.00 91.12 86 LEU A CA 1
ATOM 717 C C . LEU A 1 86 ? -3.007 -3.544 3.281 1.00 91.12 86 LEU A C 1
ATOM 719 O O . LEU A 1 86 ? -3.605 -3.203 4.301 1.00 91.12 86 LEU A O 1
ATOM 723 N N . ASN A 1 87 ? -3.556 -3.450 2.068 1.00 91.38 87 ASN A N 1
ATOM 724 C CA . ASN A 1 87 ? -4.923 -2.988 1.846 1.00 91.38 87 ASN A CA 1
ATOM 725 C C . ASN A 1 87 ? -5.931 -3.822 2.649 1.00 91.38 87 ASN A C 1
ATOM 727 O O . ASN A 1 87 ? -6.774 -3.279 3.363 1.00 91.38 87 ASN A O 1
ATOM 731 N N . CYS A 1 88 ? -5.823 -5.151 2.556 1.00 89.06 88 CYS A N 1
ATOM 732 C CA . CYS A 1 88 ? -6.687 -6.083 3.274 1.00 89.06 88 CYS A CA 1
ATOM 733 C C . CYS A 1 88 ? -6.556 -5.906 4.795 1.00 89.06 88 CYS A C 1
ATOM 735 O O . CYS A 1 88 ? -7.561 -5.807 5.503 1.00 89.06 88 CYS A O 1
ATOM 737 N N . TYR A 1 89 ? -5.327 -5.791 5.299 1.00 91.62 89 TYR A N 1
ATOM 738 C CA . TYR A 1 89 ? -5.055 -5.560 6.715 1.00 91.62 89 TYR A CA 1
ATOM 739 C C . TYR A 1 89 ? -5.672 -4.245 7.218 1.00 91.62 89 TYR A C 1
ATOM 741 O O . TYR A 1 89 ? -6.404 -4.245 8.211 1.00 91.62 89 TYR A O 1
ATOM 749 N N . LEU A 1 90 ? -5.445 -3.131 6.516 1.00 90.81 90 LEU A N 1
ATOM 750 C CA . LEU A 1 90 ? -5.984 -1.822 6.893 1.00 90.81 90 LEU A CA 1
ATOM 751 C C . LEU A 1 90 ? -7.514 -1.804 6.834 1.00 90.81 90 LEU A C 1
ATOM 753 O O . LEU A 1 90 ? -8.155 -1.337 7.775 1.00 90.81 90 LEU A O 1
ATOM 757 N N . CYS A 1 91 ? -8.111 -2.376 5.787 1.00 87.25 91 CYS A N 1
ATOM 758 C CA . CYS A 1 91 ? -9.565 -2.458 5.656 1.00 87.25 91 CYS A CA 1
ATOM 759 C C . CYS A 1 91 ? -10.216 -3.268 6.789 1.00 87.25 91 CYS A C 1
ATOM 761 O O . CYS A 1 91 ? -11.296 -2.903 7.258 1.00 87.25 91 CYS A O 1
ATOM 763 N N . ASN A 1 92 ? -9.569 -4.349 7.234 1.00 85.06 92 ASN A N 1
ATOM 764 C CA . ASN A 1 92 ? -10.125 -5.257 8.237 1.00 85.06 92 ASN A CA 1
ATOM 765 C C . ASN A 1 92 ? -9.908 -4.773 9.673 1.00 85.06 92 ASN A C 1
ATOM 767 O O . ASN A 1 92 ? -10.828 -4.841 10.488 1.00 85.06 92 ASN A O 1
ATOM 771 N N . TYR A 1 93 ? -8.710 -4.282 9.990 1.00 89.50 93 TYR A N 1
ATOM 772 C CA . TYR A 1 93 ? -8.314 -3.981 11.368 1.00 89.50 93 TYR A CA 1
ATOM 773 C C . TYR A 1 93 ? -8.281 -2.479 11.676 1.00 89.50 93 TYR A C 1
ATOM 775 O O . TYR A 1 93 ? -8.420 -2.085 12.836 1.00 89.50 93 TYR A O 1
ATOM 783 N N . HIS A 1 94 ? -8.167 -1.621 10.656 1.00 88.69 94 HIS A N 1
ATOM 784 C CA . HIS A 1 94 ? -8.014 -0.174 10.824 1.00 88.69 94 HIS A CA 1
ATOM 785 C C . HIS A 1 94 ? -8.890 0.660 9.862 1.00 88.69 94 HIS A C 1
ATOM 787 O O . HIS A 1 94 ? -8.383 1.545 9.175 1.00 88.69 94 HIS A O 1
ATOM 793 N N . PRO A 1 95 ? -10.230 0.495 9.867 1.00 84.31 95 PRO A N 1
ATOM 794 C CA . PRO A 1 95 ? -11.132 1.145 8.901 1.00 84.31 95 PRO A CA 1
ATOM 795 C C . PRO A 1 95 ? -11.214 2.678 9.015 1.00 84.31 95 PRO A C 1
ATOM 797 O O . PRO A 1 95 ? -11.859 3.321 8.194 1.00 84.31 95 PRO A O 1
ATOM 800 N N . ARG A 1 96 ? -10.611 3.261 10.058 1.00 84.62 96 ARG A N 1
ATOM 801 C CA . ARG A 1 96 ? -10.531 4.714 10.284 1.00 84.62 96 ARG A CA 1
ATOM 802 C C . ARG A 1 96 ? -9.250 5.338 9.724 1.00 84.62 96 ARG A C 1
ATOM 804 O O . ARG A 1 96 ? -9.091 6.551 9.800 1.00 84.62 96 ARG A O 1
ATOM 811 N N . ILE A 1 97 ? -8.327 4.528 9.207 1.00 88.81 97 ILE A N 1
ATOM 812 C CA . ILE A 1 97 ? -7.109 5.022 8.570 1.00 88.81 97 ILE A CA 1
ATOM 813 C C . ILE A 1 97 ? -7.434 5.402 7.127 1.00 88.81 97 ILE A C 1
ATOM 815 O O . ILE A 1 97 ? -7.937 4.581 6.360 1.00 88.81 97 ILE A O 1
ATOM 819 N N . HIS A 1 98 ? -7.122 6.642 6.755 1.00 89.62 98 HIS A N 1
ATOM 820 C CA . HIS A 1 98 ? -7.083 7.044 5.357 1.00 89.62 98 HIS A CA 1
ATOM 821 C C . HIS A 1 98 ? -5.718 6.669 4.789 1.00 89.62 98 HIS A C 1
ATOM 823 O O . HIS A 1 98 ? -4.692 7.180 5.237 1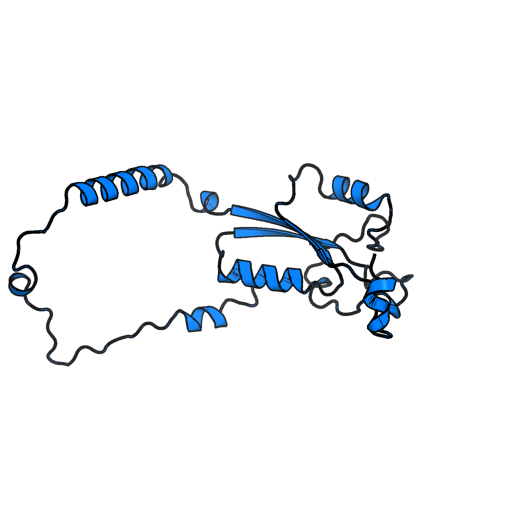.00 89.62 98 HIS A O 1
ATOM 829 N N . TRP A 1 99 ? -5.698 5.734 3.847 1.00 92.88 99 TRP A N 1
ATOM 830 C CA . TRP A 1 99 ? -4.457 5.224 3.290 1.00 92.88 99 TRP A CA 1
ATOM 831 C C . TRP A 1 99 ? -4.132 5.914 1.966 1.00 92.88 99 TRP A C 1
ATOM 833 O O . TRP A 1 99 ? -4.832 5.729 0.973 1.00 92.88 99 TRP A O 1
ATOM 843 N N . GLU A 1 100 ? -3.054 6.692 1.966 1.00 91.88 100 GLU A N 1
ATOM 844 C CA . GLU A 1 100 ? -2.413 7.217 0.762 1.00 91.88 100 GLU A CA 1
ATOM 845 C C . GLU A 1 100 ? -1.196 6.345 0.450 1.00 91.88 100 GLU A C 1
ATOM 847 O O . GLU A 1 100 ? -0.358 6.102 1.321 1.00 91.88 100 GLU A O 1
ATOM 852 N N . TRP A 1 101 ? -1.047 5.888 -0.787 1.00 92.25 101 TRP A N 1
ATOM 853 C CA . TRP A 1 101 ? 0.114 5.086 -1.157 1.00 92.25 101 TRP A CA 1
ATOM 854 C C . TRP A 1 101 ? 0.674 5.472 -2.515 1.00 92.25 101 TRP A C 1
ATOM 856 O O . TRP A 1 101 ? -0.018 6.016 -3.377 1.00 92.25 101 TRP A O 1
ATOM 866 N N . LYS A 1 102 ? 1.967 5.207 -2.678 1.00 92.00 102 LYS A N 1
ATOM 867 C CA . LYS A 1 102 ? 2.662 5.256 -3.958 1.00 92.00 102 LYS A CA 1
ATOM 868 C C . LYS A 1 102 ? 3.401 3.952 -4.174 1.00 92.00 102 LYS A C 1
ATOM 870 O O . LYS A 1 102 ? 3.890 3.358 -3.214 1.00 92.00 102 LYS A O 1
ATOM 875 N N . ALA A 1 103 ? 3.485 3.516 -5.418 1.00 91.50 103 ALA A N 1
ATOM 876 C CA . ALA A 1 103 ? 4.221 2.322 -5.784 1.00 91.50 103 ALA A CA 1
ATOM 877 C C . ALA A 1 103 ? 5.096 2.549 -7.008 1.00 91.50 103 ALA A C 1
ATOM 879 O O . ALA A 1 103 ? 4.881 3.472 -7.792 1.00 91.50 103 ALA A O 1
ATOM 880 N N . ASN A 1 104 ? 6.086 1.691 -7.158 1.00 90.81 104 ASN A N 1
ATOM 881 C CA . ASN A 1 104 ? 6.945 1.608 -8.314 1.00 90.81 104 ASN A CA 1
ATOM 882 C C . ASN A 1 104 ? 7.217 0.139 -8.629 1.00 90.81 104 ASN A C 1
ATOM 884 O O . ASN A 1 104 ? 7.281 -0.693 -7.728 1.00 90.81 104 ASN A O 1
ATOM 888 N N . THR A 1 105 ? 7.355 -0.130 -9.919 1.00 88.06 105 THR A N 1
ATOM 889 C CA . THR A 1 105 ? 7.783 -1.397 -10.501 1.00 88.06 105 THR A CA 1
ATOM 890 C C . THR A 1 105 ? 8.288 -1.116 -11.918 1.00 88.06 105 THR A C 1
ATOM 892 O O . THR A 1 105 ? 8.147 0.018 -12.386 1.00 88.06 105 THR A O 1
ATOM 895 N N . LEU A 1 106 ? 8.836 -2.112 -12.616 1.00 87.19 106 LEU A N 1
ATOM 896 C CA . LEU A 1 106 ? 9.114 -1.993 -14.049 1.00 87.19 106 LEU A CA 1
ATOM 897 C C . LEU A 1 106 ? 7.799 -1.815 -14.813 1.00 87.19 106 LEU A C 1
ATOM 899 O O . LEU A 1 106 ? 6.849 -2.563 -14.606 1.00 87.19 106 LEU A O 1
ATOM 903 N N . ASN A 1 107 ? 7.726 -0.803 -15.672 1.00 85.75 107 ASN A N 1
ATOM 904 C CA . ASN A 1 107 ? 6.487 -0.422 -16.336 1.00 85.75 107 ASN A CA 1
ATOM 905 C C . ASN A 1 107 ? 6.057 -1.477 -17.379 1.00 85.75 107 ASN A C 1
ATOM 907 O O . ASN A 1 107 ? 6.694 -1.562 -18.429 1.00 85.75 107 ASN A O 1
ATOM 911 N N . PRO A 1 108 ? 4.946 -2.216 -17.177 1.00 79.94 108 PRO A N 1
ATOM 912 C CA . PRO A 1 108 ? 4.484 -3.230 -18.134 1.00 79.94 108 PRO A CA 1
ATOM 913 C C . PRO A 1 108 ? 4.016 -2.648 -19.472 1.00 79.94 108 PRO A C 1
ATOM 915 O O . PRO A 1 108 ? 3.819 -3.394 -20.426 1.00 79.94 108 PRO A O 1
ATOM 918 N N . TYR A 1 109 ? 3.854 -1.327 -19.564 1.00 81.94 109 TYR A N 1
ATOM 919 C CA . TYR A 1 109 ? 3.397 -0.633 -20.767 1.00 81.94 109 TYR A CA 1
ATOM 920 C C . TYR A 1 109 ? 4.526 0.067 -21.536 1.00 81.94 109 TYR A C 1
ATOM 922 O O . TYR A 1 109 ? 4.242 0.835 -22.455 1.00 81.94 109 TYR A O 1
ATOM 930 N N . TYR A 1 110 ? 5.791 -0.123 -21.149 1.00 81.12 110 TYR A N 1
ATOM 931 C CA . TYR A 1 110 ? 6.922 0.490 -21.846 1.00 81.12 110 TYR A CA 1
ATOM 932 C C . TYR A 1 110 ? 7.381 -0.383 -23.021 1.00 81.12 110 TYR A C 1
ATOM 934 O O . TYR A 1 110 ? 7.774 -1.529 -22.824 1.00 81.12 110 TYR A O 1
ATOM 942 N N . GLU A 1 111 ? 7.342 0.168 -24.238 1.00 72.50 111 GLU A N 1
ATOM 943 C CA . GLU A 1 111 ? 7.526 -0.583 -25.494 1.00 72.50 111 GLU A CA 1
ATOM 944 C C . GLU A 1 111 ? 8.915 -1.229 -25.642 1.00 72.50 111 GLU A C 1
ATOM 946 O O . GLU A 1 111 ? 9.026 -2.303 -26.230 1.00 72.50 111 GLU A O 1
ATOM 951 N N . ASP A 1 112 ? 9.959 -0.612 -25.080 1.00 72.62 112 ASP A N 1
ATOM 952 C CA . ASP A 1 112 ? 11.346 -1.084 -25.215 1.00 72.62 112 ASP A CA 1
ATOM 953 C C . ASP A 1 112 ? 11.779 -2.069 -24.109 1.00 72.62 112 ASP A C 1
ATOM 955 O O . ASP A 1 112 ? 12.934 -2.508 -24.087 1.00 72.62 112 ASP A O 1
ATOM 959 N N . LEU A 1 113 ? 10.895 -2.419 -23.164 1.00 67.38 113 LEU A N 1
ATOM 960 C CA . LEU A 1 113 ? 11.220 -3.401 -22.129 1.00 67.38 113 LEU A CA 1
ATOM 961 C C . LEU A 1 113 ? 11.066 -4.830 -22.652 1.00 67.38 113 LEU A C 1
ATOM 963 O O . LEU A 1 113 ? 10.126 -5.181 -23.364 1.00 67.38 113 LEU A O 1
ATOM 967 N N . ASN A 1 114 ? 12.002 -5.694 -22.261 1.00 66.19 114 ASN A N 1
ATOM 968 C CA . ASN A 1 114 ? 11.922 -7.107 -22.593 1.00 66.19 114 ASN A CA 1
ATOM 969 C C . ASN A 1 114 ? 10.762 -7.741 -21.811 1.00 66.19 114 ASN A C 1
ATOM 971 O O . ASN A 1 114 ? 10.762 -7.725 -20.581 1.00 66.19 114 ASN A O 1
ATOM 975 N N . ILE A 1 115 ? 9.811 -8.348 -22.521 1.00 63.06 115 ILE A N 1
ATOM 976 C CA . ILE A 1 115 ? 8.630 -9.013 -21.946 1.00 63.06 115 ILE A CA 1
ATOM 977 C C . ILE A 1 115 ? 9.029 -10.081 -20.912 1.00 63.06 115 ILE A C 1
ATOM 979 O O . ILE A 1 115 ? 8.299 -10.308 -19.959 1.00 63.06 115 ILE A O 1
ATOM 983 N N . LYS A 1 116 ? 10.218 -10.686 -21.044 1.00 60.53 116 LYS A N 1
ATOM 984 C CA . LYS A 1 116 ? 10.757 -11.652 -20.071 1.00 60.53 116 LYS A CA 1
ATOM 985 C C . LYS A 1 116 ? 11.199 -11.054 -18.733 1.00 60.53 116 LYS A C 1
ATOM 987 O O . LYS A 1 116 ? 11.525 -11.794 -17.824 1.00 60.53 116 LYS A O 1
ATOM 992 N N . THR A 1 117 ? 11.324 -9.734 -18.654 1.00 60.38 117 THR A N 1
ATOM 993 C CA . THR A 1 117 ? 11.801 -9.032 -17.450 1.00 60.38 117 THR A CA 1
ATOM 994 C C . THR A 1 117 ? 10.676 -8.335 -16.700 1.00 60.38 117 THR A C 1
ATOM 996 O O . THR A 1 117 ? 10.893 -7.847 -15.594 1.00 60.38 117 THR A O 1
ATOM 999 N N . VAL A 1 118 ? 9.485 -8.256 -17.305 1.00 67.25 118 VAL A N 1
ATOM 1000 C CA . VAL A 1 118 ? 8.353 -7.520 -16.753 1.00 67.25 118 VAL A CA 1
ATOM 1001 C C . VAL A 1 118 ? 7.184 -8.460 -16.548 1.00 67.25 118 VAL A C 1
ATOM 1003 O O . VAL A 1 118 ? 6.622 -9.015 -17.493 1.00 67.25 118 VAL A O 1
ATOM 1006 N N . ILE A 1 119 ? 6.766 -8.575 -15.293 1.00 67.19 119 ILE A N 1
ATOM 1007 C CA . ILE A 1 119 ? 5.580 -9.338 -14.939 1.00 67.19 119 ILE A CA 1
ATOM 1008 C C . ILE A 1 119 ? 4.363 -8.663 -15.569 1.00 67.19 119 ILE A C 1
ATOM 1010 O O . ILE A 1 119 ? 4.027 -7.519 -15.269 1.00 67.19 119 ILE A O 1
ATOM 1014 N N . SER A 1 120 ? 3.701 -9.396 -16.463 1.00 65.50 120 SER A N 1
ATOM 1015 C CA . SER A 1 120 ? 2.591 -8.894 -17.283 1.00 65.50 120 SER A CA 1
ATOM 1016 C C . SER A 1 120 ? 1.255 -8.794 -16.532 1.00 65.50 120 SER A C 1
ATOM 1018 O O . SER A 1 120 ? 0.239 -8.448 -17.127 1.00 65.50 120 SER A O 1
ATOM 1020 N N . ASP A 1 121 ? 1.221 -9.136 -15.242 1.00 75.88 121 ASP A N 1
ATOM 1021 C CA . ASP A 1 121 ? 0.010 -9.058 -14.424 1.00 75.88 121 ASP A CA 1
ATOM 1022 C C . ASP A 1 121 ? -0.275 -7.609 -14.004 1.00 75.88 121 ASP A C 1
ATOM 1024 O O . ASP A 1 121 ? 0.273 -7.081 -13.034 1.00 75.88 121 ASP A O 1
ATOM 1028 N N . ASP A 1 122 ? -1.167 -6.963 -14.747 1.00 78.12 122 ASP A N 1
ATOM 1029 C CA . ASP A 1 122 ? -1.529 -5.559 -14.591 1.00 78.12 122 ASP A CA 1
ATOM 1030 C C . ASP A 1 122 ? -2.825 -5.333 -13.798 1.00 78.12 122 ASP A C 1
ATOM 1032 O O . ASP A 1 122 ? -3.281 -4.195 -13.661 1.00 78.12 122 ASP A O 1
ATOM 1036 N N . ARG A 1 123 ? -3.415 -6.387 -13.219 1.00 83.69 123 ARG A N 1
ATOM 1037 C CA . ARG A 1 123 ? -4.746 -6.332 -12.585 1.00 83.69 123 ARG A CA 1
ATOM 1038 C C . ARG A 1 123 ? -4.831 -5.333 -11.438 1.00 83.69 123 ARG A C 1
ATOM 1040 O O . ARG A 1 123 ? -5.894 -4.760 -11.205 1.00 83.69 123 ARG A O 1
ATOM 1047 N N . LEU A 1 124 ? -3.728 -5.130 -10.717 1.00 85.25 124 LEU A N 1
ATOM 1048 C CA . LEU A 1 124 ? -3.616 -4.062 -9.725 1.00 85.25 124 LEU A CA 1
ATOM 1049 C C . LEU A 1 124 ? -3.164 -2.752 -10.374 1.00 85.25 124 LEU A C 1
ATOM 1051 O O . LEU A 1 124 ? -3.708 -1.700 -10.053 1.00 85.25 124 LEU A O 1
ATOM 1055 N N . ILE A 1 125 ? -2.190 -2.805 -11.282 1.00 86.12 125 ILE A N 1
ATOM 1056 C CA . ILE A 1 125 ? -1.540 -1.627 -11.862 1.00 86.12 125 ILE A CA 1
ATOM 1057 C C . ILE A 1 125 ? -2.548 -0.791 -12.651 1.00 86.12 125 ILE A C 1
ATOM 1059 O O . ILE A 1 125 ? -2.750 0.374 -12.314 1.00 86.12 125 ILE A O 1
ATOM 1063 N N . PHE A 1 126 ? -3.225 -1.390 -13.637 1.00 85.94 126 PHE A N 1
ATOM 1064 C CA . PHE A 1 126 ? -4.156 -0.723 -14.550 1.00 85.94 126 PHE A CA 1
ATOM 1065 C C . PHE A 1 126 ? -5.221 0.138 -13.839 1.00 85.94 126 PHE A C 1
ATOM 1067 O O . PHE A 1 126 ? -5.275 1.348 -14.075 1.00 85.94 126 PHE A O 1
ATOM 1074 N N . PRO A 1 127 ? -6.041 -0.405 -12.914 1.00 87.81 127 PRO A N 1
ATOM 1075 C CA . PRO A 1 127 ? -7.069 0.385 -12.235 1.00 87.81 127 PRO A CA 1
ATOM 1076 C C . PRO A 1 127 ? -6.509 1.389 -11.220 1.00 87.81 127 PRO A C 1
ATOM 1078 O O . PRO A 1 127 ? -7.266 2.219 -10.715 1.00 87.81 127 PRO A O 1
ATOM 1081 N N . THR A 1 128 ? -5.218 1.308 -10.879 1.00 89.50 128 THR A N 1
ATOM 1082 C CA . THR A 1 128 ? -4.596 2.140 -9.841 1.00 89.50 128 THR A CA 1
ATOM 1083 C C . THR A 1 128 ? -3.452 3.011 -10.356 1.00 89.50 128 THR A C 1
ATOM 1085 O O . THR A 1 128 ? -2.724 3.554 -9.528 1.00 89.50 128 THR A O 1
ATOM 1088 N N . LEU A 1 129 ? -3.322 3.215 -11.679 1.00 89.12 129 LEU A N 1
ATOM 1089 C CA . LEU A 1 129 ? -2.188 3.895 -12.337 1.00 89.12 129 LEU A CA 1
ATOM 1090 C C . LEU A 1 129 ? -1.745 5.204 -11.664 1.00 89.12 129 LEU A C 1
ATOM 1092 O O . LEU A 1 129 ? -0.556 5.483 -11.592 1.00 89.12 129 LEU A O 1
ATOM 1096 N N . GLU A 1 130 ? -2.677 5.994 -11.128 1.00 90.25 130 GLU A N 1
ATOM 1097 C CA . GLU A 1 130 ? -2.380 7.255 -10.427 1.00 90.25 130 GLU A CA 1
ATOM 1098 C C . GLU A 1 130 ? -1.484 7.092 -9.177 1.00 90.25 130 GLU A C 1
ATOM 1100 O O . GLU A 1 130 ? -0.838 8.045 -8.724 1.00 90.25 130 GLU A O 1
ATOM 1105 N N . HIS A 1 131 ? -1.434 5.888 -8.606 1.00 91.25 131 HIS A N 1
ATOM 1106 C CA . HIS A 1 131 ? -0.596 5.530 -7.464 1.00 91.25 131 HIS A CA 1
ATOM 1107 C C . HIS A 1 131 ? 0.794 5.048 -7.902 1.00 91.25 131 HIS A C 1
ATOM 1109 O O . HIS A 1 131 ? 1.711 5.036 -7.082 1.00 91.25 131 HIS A O 1
ATOM 1115 N N . TRP A 1 132 ? 0.981 4.707 -9.178 1.00 90.62 132 TRP A N 1
ATOM 1116 C CA . TRP A 1 132 ? 2.239 4.189 -9.703 1.00 90.62 132 TRP A CA 1
ATOM 1117 C C . TRP A 1 132 ? 3.127 5.310 -10.236 1.00 90.62 132 TRP A C 1
ATOM 1119 O O . TRP A 1 132 ? 2.678 6.223 -10.929 1.00 90.62 132 TRP A O 1
ATOM 1129 N N . TYR A 1 133 ? 4.409 5.244 -9.897 1.00 91.25 133 TYR A N 1
ATOM 1130 C CA . TYR A 1 133 ? 5.434 6.160 -10.366 1.00 91.25 133 TYR A CA 1
ATOM 1131 C C . TYR A 1 133 ? 6.570 5.379 -11.027 1.00 91.25 133 TYR A C 1
ATOM 1133 O O . TYR A 1 133 ? 7.364 4.717 -10.361 1.00 91.25 133 TYR A O 1
ATOM 1141 N N . PHE A 1 134 ? 6.664 5.490 -12.350 1.00 89.75 134 PHE A N 1
ATOM 1142 C CA . PHE A 1 134 ? 7.655 4.786 -13.169 1.00 89.75 134 PHE A CA 1
ATOM 1143 C C . PHE A 1 134 ? 8.922 5.617 -13.441 1.00 89.75 134 PHE A C 1
ATOM 1145 O O . PHE A 1 134 ? 9.708 5.280 -14.315 1.00 89.75 134 PHE A O 1
ATOM 1152 N N . GLY A 1 135 ? 9.138 6.722 -12.723 1.00 88.25 135 GLY A N 1
ATOM 1153 C CA . GLY A 1 135 ? 10.235 7.645 -13.033 1.00 88.25 135 GLY A CA 1
ATOM 1154 C C . GLY A 1 135 ? 9.929 8.574 -14.215 1.00 88.25 135 GLY A C 1
ATOM 1155 O O . GLY A 1 135 ? 8.889 8.480 -14.863 1.00 88.25 135 GLY A O 1
ATOM 1156 N N . LYS A 1 136 ? 10.832 9.529 -14.481 1.00 88.00 136 LYS A N 1
ATOM 1157 C CA . LYS A 1 136 ? 10.698 10.484 -15.604 1.00 88.00 136 LYS A CA 1
ATOM 1158 C C . LYS A 1 136 ? 10.921 9.838 -16.973 1.00 88.00 136 LYS A C 1
ATOM 1160 O O . LYS A 1 136 ? 10.406 10.339 -17.964 1.00 88.00 136 LYS A O 1
ATOM 1165 N N . ASP A 1 137 ? 11.714 8.774 -17.008 1.00 87.19 137 ASP A N 1
ATOM 1166 C CA . ASP A 1 137 ? 11.960 7.932 -18.181 1.00 87.19 137 ASP A CA 1
ATOM 1167 C C . ASP A 1 137 ? 10.801 6.960 -18.452 1.00 87.19 137 ASP A C 1
ATOM 1169 O O . ASP A 1 137 ? 10.735 6.389 -19.536 1.00 87.19 137 ASP A O 1
ATOM 1173 N N . ASN A 1 138 ? 9.864 6.832 -17.504 1.00 87.75 138 ASN A N 1
ATOM 1174 C CA . ASN A 1 138 ? 8.693 5.961 -17.562 1.00 87.75 138 ASN A CA 1
ATOM 1175 C C . ASN A 1 138 ? 9.031 4.459 -17.614 1.00 87.75 138 ASN A C 1
ATOM 1177 O O . ASN A 1 138 ? 8.167 3.651 -17.949 1.00 87.75 138 ASN A O 1
ATOM 1181 N N . ILE A 1 139 ? 10.267 4.086 -17.270 1.00 86.94 139 ILE A N 1
ATOM 1182 C CA . ILE A 1 139 ? 10.757 2.700 -17.300 1.00 86.94 139 ILE A CA 1
ATOM 1183 C C . ILE A 1 139 ? 10.422 1.987 -15.991 1.00 86.94 139 ILE A C 1
ATOM 1185 O O . ILE A 1 139 ? 10.057 0.816 -15.983 1.00 86.94 139 ILE A O 1
ATOM 1189 N N . GLY A 1 140 ? 10.543 2.699 -14.871 1.00 85.62 140 GLY A N 1
ATOM 1190 C CA . GLY A 1 140 ? 10.326 2.157 -13.537 1.00 85.62 140 GLY A CA 1
ATOM 1191 C C . GLY A 1 140 ? 11.550 1.497 -12.906 1.00 85.62 140 GLY A C 1
ATOM 1192 O O . GLY A 1 140 ? 11.422 0.921 -11.832 1.00 85.62 140 GLY A O 1
ATOM 1193 N N . ASP A 1 141 ? 12.731 1.615 -13.520 1.00 85.81 141 ASP A N 1
ATOM 1194 C CA . ASP A 1 141 ? 13.979 1.071 -12.980 1.00 85.81 141 ASP A CA 1
ATOM 1195 C C . ASP A 1 141 ? 14.533 1.937 -11.833 1.00 85.81 141 ASP A C 1
ATOM 1197 O O . ASP A 1 141 ? 15.030 3.052 -12.033 1.00 85.81 141 ASP A O 1
ATOM 1201 N N . ILE A 1 142 ? 14.488 1.396 -10.615 1.00 85.31 142 ILE A N 1
ATOM 1202 C CA . ILE A 1 142 ? 14.972 2.064 -9.399 1.00 85.31 142 ILE A CA 1
ATOM 1203 C C . ILE A 1 142 ? 16.497 2.158 -9.308 1.00 85.31 142 ILE A C 1
ATOM 1205 O O . ILE A 1 142 ? 17.002 2.940 -8.500 1.00 85.31 142 ILE A O 1
ATOM 1209 N N . ARG A 1 143 ? 17.242 1.404 -10.128 1.00 81.31 143 ARG A N 1
ATOM 1210 C CA . ARG A 1 143 ? 18.712 1.488 -10.199 1.00 81.31 143 ARG A CA 1
ATOM 1211 C C . ARG A 1 143 ? 19.181 2.775 -10.859 1.00 81.31 143 ARG A C 1
ATOM 1213 O O . ARG A 1 143 ? 20.346 3.143 -10.715 1.00 81.31 143 ARG A O 1
ATOM 1220 N N . ASN A 1 144 ? 18.305 3.455 -11.601 1.00 83.25 144 ASN A N 1
ATOM 1221 C CA . ASN A 1 144 ? 18.643 4.731 -12.204 1.00 83.25 144 ASN A CA 1
ATOM 1222 C C . ASN A 1 144 ? 19.043 5.711 -11.080 1.00 83.25 144 ASN A C 1
ATOM 1224 O O . ASN A 1 144 ? 18.216 6.026 -10.223 1.00 83.25 144 ASN A O 1
ATOM 1228 N N . PRO A 1 145 ? 20.276 6.250 -11.068 1.00 85.06 145 PRO A N 1
ATOM 1229 C CA . PRO A 1 145 ? 20.738 7.134 -9.995 1.00 85.06 145 PRO A CA 1
ATOM 1230 C C . PRO A 1 145 ? 19.918 8.429 -9.895 1.00 85.06 145 PRO A C 1
ATOM 1232 O O . PRO A 1 145 ? 19.918 9.094 -8.860 1.00 85.06 145 PRO A O 1
ATOM 1235 N N . ASN A 1 146 ? 19.181 8.788 -10.950 1.00 87.19 146 ASN A N 1
ATOM 1236 C CA . ASN A 1 146 ? 18.264 9.923 -10.937 1.00 87.19 146 ASN A CA 1
ATOM 1237 C C . ASN A 1 146 ? 16.905 9.589 -10.307 1.00 87.19 146 ASN A C 1
ATOM 1239 O O . ASN A 1 146 ? 16.162 10.512 -9.970 1.00 87.19 146 ASN A O 1
ATOM 1243 N N . TYR A 1 147 ? 16.561 8.309 -10.137 1.00 86.75 147 TYR A N 1
ATOM 1244 C CA . TYR A 1 147 ? 15.262 7.871 -9.632 1.00 86.75 147 TYR A CA 1
ATOM 1245 C C . TYR A 1 147 ? 14.936 8.447 -8.243 1.00 86.75 147 TYR A C 1
ATOM 1247 O O . TYR A 1 147 ? 13.876 9.061 -8.116 1.00 86.75 147 TYR A O 1
ATOM 1255 N N . PRO A 1 148 ? 15.827 8.395 -7.227 1.00 84.50 148 PRO A N 1
ATOM 1256 C CA . PRO A 1 148 ? 15.529 8.963 -5.910 1.00 84.50 148 PRO A CA 1
ATOM 1257 C C . PRO A 1 148 ? 15.266 10.473 -5.951 1.00 84.50 148 PRO A C 1
ATOM 1259 O O . PRO A 1 148 ? 14.354 10.968 -5.289 1.00 84.50 148 PRO A O 1
ATOM 1262 N N . LYS A 1 149 ? 16.031 11.209 -6.768 1.00 87.19 149 LYS A N 1
ATOM 1263 C CA . LYS A 1 149 ? 15.856 12.656 -6.948 1.00 87.19 149 LYS A CA 1
ATOM 1264 C C . LYS A 1 149 ? 14.533 12.971 -7.648 1.00 87.19 149 LYS A C 1
ATOM 1266 O O . LYS A 1 149 ? 13.783 13.832 -7.199 1.00 87.19 149 LYS A O 1
ATOM 1271 N N . ASN A 1 150 ? 14.222 12.237 -8.712 1.00 88.88 150 ASN A N 1
ATOM 1272 C CA . ASN A 1 150 ? 12.973 12.374 -9.455 1.00 88.88 150 ASN A CA 1
ATOM 1273 C C . ASN A 1 150 ? 11.752 12.037 -8.583 1.00 88.88 150 ASN A C 1
ATOM 1275 O O . ASN A 1 150 ? 10.743 12.737 -8.640 1.00 88.88 150 ASN A O 1
ATOM 1279 N N . LEU A 1 151 ? 11.866 11.011 -7.737 1.00 86.56 151 LEU A N 1
ATOM 1280 C CA . LEU A 1 151 ? 10.840 10.624 -6.777 1.00 86.56 151 LEU A CA 1
ATOM 1281 C C . LEU A 1 151 ? 10.616 11.722 -5.726 1.00 86.56 151 LEU A C 1
ATOM 1283 O O . LEU A 1 151 ? 9.469 12.084 -5.467 1.00 86.56 151 LEU A O 1
ATOM 1287 N N . GLN A 1 152 ? 11.686 12.301 -5.167 1.00 86.62 152 GLN A N 1
ATOM 1288 C CA . GLN A 1 152 ? 11.578 13.439 -4.245 1.00 86.62 152 GLN A CA 1
ATOM 1289 C C . GLN A 1 152 ? 10.892 14.649 -4.892 1.00 86.62 152 GLN A C 1
ATOM 1291 O O . GLN A 1 152 ? 10.004 15.244 -4.285 1.00 86.62 152 GLN A O 1
ATOM 1296 N N . GLU A 1 153 ? 11.253 14.990 -6.131 1.00 87.00 153 GLU A N 1
ATOM 1297 C CA . GLU A 1 153 ? 10.605 16.072 -6.884 1.00 87.00 153 GLU A CA 1
ATOM 1298 C C . GLU A 1 153 ? 9.116 15.781 -7.147 1.00 87.00 153 GLU A C 1
ATOM 1300 O O . GLU A 1 153 ? 8.288 16.683 -7.031 1.00 87.00 153 GLU A O 1
ATOM 1305 N N . HIS A 1 154 ? 8.760 14.528 -7.455 1.00 84.94 154 HIS A N 1
ATOM 1306 C CA . HIS A 1 154 ? 7.377 14.113 -7.716 1.00 84.94 154 HIS A CA 1
ATOM 1307 C C . HIS A 1 154 ? 6.492 14.148 -6.461 1.00 84.94 154 HIS A C 1
ATOM 1309 O O . HIS A 1 154 ? 5.339 14.582 -6.518 1.00 84.94 154 HIS A O 1
ATOM 1315 N N . ILE A 1 155 ? 7.017 13.696 -5.320 1.00 82.81 155 ILE A N 1
ATOM 1316 C CA . ILE A 1 155 ? 6.292 13.724 -4.041 1.00 82.81 155 ILE A CA 1
ATOM 1317 C C . ILE A 1 155 ? 6.181 15.164 -3.520 1.00 82.81 155 ILE A C 1
ATOM 1319 O O . ILE A 1 155 ? 5.176 15.529 -2.899 1.00 82.81 155 ILE A O 1
ATOM 1323 N N . GLY A 1 156 ? 7.177 16.003 -3.811 1.00 79.00 156 GLY A N 1
ATOM 1324 C CA . GLY A 1 156 ? 7.228 17.395 -3.384 1.00 79.00 156 GLY A CA 1
ATOM 1325 C C . GLY A 1 156 ? 7.250 17.534 -1.859 1.00 79.00 156 GLY A C 1
ATOM 1326 O O . GLY A 1 156 ? 7.731 16.669 -1.133 1.00 79.00 156 GLY A O 1
ATOM 1327 N N . SER A 1 157 ? 6.683 18.626 -1.345 1.00 65.81 157 SER A N 1
ATOM 1328 C CA . SER A 1 157 ? 6.602 18.920 0.094 1.00 65.81 157 SER A CA 1
ATOM 1329 C C . SER A 1 157 ? 5.503 18.148 0.844 1.00 65.81 157 SER A C 1
ATOM 1331 O O . SER A 1 157 ? 5.210 18.471 1.994 1.00 65.81 157 SER A O 1
ATOM 1333 N N . LYS A 1 158 ? 4.883 17.121 0.238 1.00 64.62 158 LYS A N 1
ATOM 1334 C CA . LYS A 1 158 ? 3.696 16.407 0.767 1.00 64.62 158 LYS A CA 1
ATOM 1335 C C . LYS A 1 158 ? 3.947 15.506 1.995 1.00 64.62 158 LYS A C 1
ATOM 1337 O O . LYS A 1 158 ? 3.071 14.714 2.364 1.00 64.62 158 LYS A O 1
ATOM 1342 N N . GLY A 1 159 ? 5.089 15.674 2.659 1.00 67.81 159 GLY A N 1
ATOM 1343 C CA . GLY A 1 159 ? 5.487 14.952 3.866 1.00 67.81 159 GLY A CA 1
ATOM 1344 C C . GLY A 1 159 ? 6.184 13.621 3.579 1.00 67.81 159 GLY A C 1
ATOM 1345 O O . GLY A 1 159 ? 6.156 13.109 2.463 1.00 67.81 159 GLY A O 1
ATOM 1346 N N . ALA A 1 160 ? 6.837 13.077 4.607 1.00 82.56 160 ALA A N 1
ATOM 1347 C CA . ALA A 1 160 ? 7.507 11.782 4.542 1.00 82.56 160 ALA A CA 1
ATOM 1348 C C . ALA A 1 160 ? 6.501 10.616 4.516 1.00 82.56 160 ALA A C 1
ATOM 1350 O O . ALA A 1 160 ? 5.359 10.744 4.966 1.00 82.56 160 ALA A O 1
ATOM 1351 N N . PHE A 1 161 ? 6.945 9.460 4.023 1.00 89.06 161 PHE A N 1
ATOM 1352 C CA . PHE A 1 161 ? 6.199 8.214 4.174 1.00 89.06 161 PHE A CA 1
ATOM 1353 C C . PHE A 1 161 ? 6.383 7.642 5.579 1.00 89.06 161 PHE A C 1
ATOM 1355 O O . PHE A 1 161 ? 7.457 7.743 6.168 1.00 89.06 161 PHE A O 1
ATOM 1362 N N . HIS A 1 162 ? 5.333 7.007 6.092 1.00 91.50 162 HIS A N 1
ATOM 1363 C CA . HIS A 1 162 ? 5.354 6.302 7.372 1.00 91.50 162 HIS A CA 1
ATOM 1364 C C . HIS A 1 162 ? 5.923 4.887 7.227 1.00 91.50 162 HIS A C 1
ATOM 1366 O O . HIS A 1 162 ? 6.499 4.351 8.168 1.00 91.50 162 HIS A O 1
ATOM 1372 N N . LEU A 1 163 ? 5.747 4.285 6.049 1.00 92.19 163 LEU A N 1
ATOM 1373 C CA . LEU A 1 163 ? 6.238 2.957 5.710 1.00 92.19 163 LEU A CA 1
ATOM 1374 C C . LEU A 1 163 ? 6.832 2.981 4.304 1.00 92.19 163 LEU A C 1
ATOM 1376 O O . LEU A 1 163 ? 6.194 3.462 3.369 1.00 92.19 163 LEU A O 1
ATOM 1380 N N . VAL A 1 164 ? 8.028 2.425 4.157 1.00 90.69 164 VAL A N 1
ATOM 1381 C CA . VAL A 1 164 ? 8.622 2.128 2.855 1.00 90.69 164 VAL A CA 1
ATOM 1382 C C . VAL A 1 164 ? 8.867 0.629 2.806 1.00 90.69 164 VAL A C 1
ATOM 1384 O O . VAL A 1 164 ? 9.492 0.089 3.715 1.00 90.69 164 VAL A O 1
ATOM 1387 N N . THR A 1 165 ? 8.361 -0.041 1.776 1.00 89.88 165 THR A N 1
ATOM 1388 C CA . THR A 1 165 ? 8.647 -1.456 1.527 1.00 89.88 165 THR A CA 1
ATOM 1389 C C . THR A 1 165 ? 9.444 -1.587 0.248 1.00 89.88 165 THR A C 1
ATOM 1391 O O . THR A 1 165 ? 9.105 -0.946 -0.746 1.00 89.88 165 THR A O 1
ATOM 1394 N N . ALA A 1 166 ? 10.473 -2.422 0.275 1.00 86.38 166 ALA A N 1
ATOM 1395 C CA . ALA A 1 166 ? 11.219 -2.821 -0.903 1.00 86.38 166 ALA A CA 1
ATOM 1396 C C . ALA A 1 166 ? 11.103 -4.340 -1.028 1.00 86.38 166 ALA A C 1
ATOM 1398 O O . ALA A 1 166 ? 11.588 -5.066 -0.168 1.00 86.38 166 ALA A O 1
ATOM 1399 N N . ASP A 1 167 ? 10.382 -4.772 -2.051 1.00 76.25 167 ASP A N 1
ATOM 1400 C CA . ASP A 1 167 ? 10.118 -6.167 -2.406 1.00 76.25 167 ASP A CA 1
ATOM 1401 C C . ASP A 1 167 ? 10.222 -6.283 -3.930 1.00 76.25 167 ASP A C 1
ATOM 1403 O O . ASP A 1 167 ? 9.286 -6.688 -4.608 1.00 76.25 167 ASP A O 1
ATOM 1407 N N . GLY A 1 168 ? 11.289 -5.703 -4.485 1.00 63.25 168 GLY A N 1
ATOM 1408 C CA . GLY A 1 168 ? 11.574 -5.714 -5.913 1.00 63.25 168 GLY A CA 1
ATOM 1409 C C . GLY A 1 168 ? 12.622 -6.772 -6.208 1.00 63.25 168 GLY A C 1
ATOM 1410 O O . GLY A 1 168 ? 13.749 -6.635 -5.735 1.00 63.25 168 GLY A O 1
ATOM 1411 N N . SER A 1 169 ? 12.264 -7.781 -6.996 1.00 62.59 169 SER A N 1
ATOM 1412 C CA . SER A 1 169 ? 13.202 -8.713 -7.618 1.00 62.59 169 SER A CA 1
ATOM 1413 C C . SER A 1 169 ? 13.066 -8.658 -9.145 1.00 62.59 169 SER A C 1
ATOM 1415 O O . SER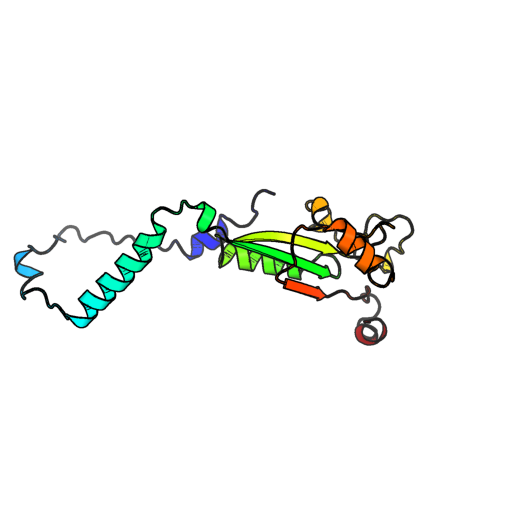 A 1 169 ? 12.172 -7.992 -9.679 1.00 62.59 169 SER A O 1
ATOM 1417 N N . ILE A 1 170 ? 14.024 -9.254 -9.852 1.00 64.06 170 ILE A N 1
ATOM 1418 C CA . ILE A 1 170 ? 13.969 -9.417 -11.307 1.00 64.06 170 ILE A CA 1
ATOM 1419 C C . ILE A 1 170 ? 13.217 -10.718 -11.594 1.00 64.06 170 ILE A C 1
ATOM 1421 O O . ILE A 1 170 ? 13.407 -11.701 -10.879 1.00 64.06 170 ILE A O 1
ATOM 1425 N N . ASP A 1 171 ? 12.391 -10.728 -12.645 1.00 63.97 171 ASP A N 1
ATOM 1426 C CA . ASP A 1 171 ? 11.664 -11.930 -13.055 1.00 63.97 171 ASP A CA 1
ATOM 1427 C C . ASP A 1 171 ? 12.637 -13.098 -13.300 1.00 63.97 171 ASP A C 1
ATOM 1429 O O . ASP A 1 171 ? 13.445 -13.084 -14.231 1.00 63.97 171 ASP A O 1
ATOM 1433 N N . CYS A 1 172 ? 12.562 -14.097 -12.422 1.00 59.41 172 CYS A N 1
ATOM 1434 C CA . CYS A 1 172 ? 13.375 -15.310 -12.433 1.00 59.41 172 CYS A CA 1
ATOM 1435 C C . CYS A 1 172 ? 12.519 -16.564 -12.670 1.00 59.41 172 CYS A C 1
ATOM 1437 O O . CYS A 1 172 ? 12.935 -17.673 -12.337 1.00 59.41 172 CYS A O 1
ATOM 1439 N N . THR A 1 173 ? 11.320 -16.426 -13.256 1.00 60.94 173 THR A N 1
ATOM 1440 C CA . THR A 1 173 ? 10.422 -17.573 -13.509 1.00 60.94 173 THR A CA 1
ATOM 1441 C C . THR A 1 173 ? 11.056 -18.687 -14.347 1.00 60.94 173 THR A C 1
ATOM 1443 O O . THR A 1 173 ? 10.695 -19.851 -14.161 1.00 60.94 173 THR A O 1
ATOM 1446 N N . ASP A 1 174 ? 12.006 -18.356 -15.227 1.00 61.72 174 ASP A N 1
ATOM 1447 C CA . ASP A 1 174 ? 12.740 -19.324 -16.054 1.00 61.72 174 ASP A CA 1
ATOM 1448 C C . ASP A 1 174 ? 13.810 -20.114 -15.248 1.00 61.72 174 ASP A C 1
ATOM 1450 O O . ASP A 1 174 ? 14.119 -21.251 -15.614 1.00 61.72 174 ASP A O 1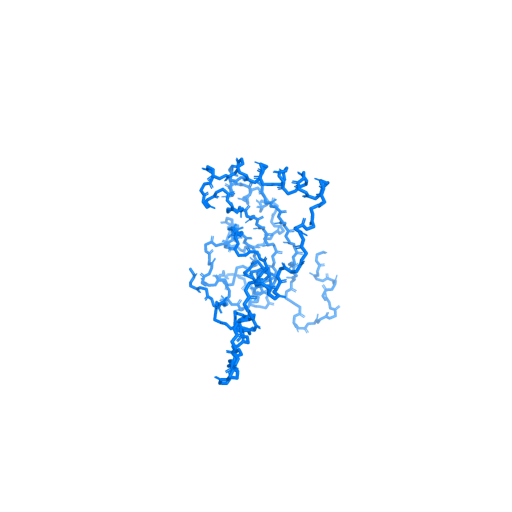
ATOM 1454 N N . ASP A 1 175 ? 14.351 -19.563 -14.148 1.00 67.50 175 ASP A N 1
ATOM 1455 C CA . ASP A 1 175 ? 15.339 -20.220 -13.270 1.00 67.50 175 ASP A CA 1
ATOM 1456 C C . ASP A 1 175 ? 15.263 -19.707 -11.809 1.00 67.50 175 ASP A C 1
ATOM 1458 O O . ASP A 1 175 ? 15.992 -18.790 -11.416 1.00 67.50 175 ASP A O 1
ATOM 1462 N N . PRO A 1 176 ? 14.420 -20.323 -10.956 1.00 64.38 176 PRO A N 1
ATOM 1463 C CA . PRO A 1 176 ? 14.251 -19.908 -9.560 1.00 64.38 176 PRO A CA 1
ATOM 1464 C C . PRO A 1 176 ? 15.527 -20.036 -8.715 1.00 64.38 176 PRO A C 1
ATOM 1466 O O . PRO A 1 176 ? 15.626 -19.437 -7.646 1.00 64.38 176 PRO A O 1
ATOM 1469 N N . SER A 1 177 ? 16.500 -20.839 -9.159 1.00 66.38 177 SER A N 1
ATOM 1470 C CA . SER A 1 177 ? 17.775 -21.047 -8.458 1.00 66.38 177 SER A CA 1
ATOM 1471 C C . SER A 1 177 ? 18.681 -19.820 -8.523 1.00 66.38 177 SER A C 1
ATOM 1473 O O . SER A 1 177 ? 19.499 -19.617 -7.626 1.00 66.38 177 SER A O 1
ATOM 1475 N N . GLU A 1 178 ? 18.544 -19.009 -9.573 1.00 64.44 178 GLU A N 1
ATOM 1476 C CA . GLU A 1 178 ? 19.350 -17.805 -9.787 1.00 64.44 178 GLU A CA 1
ATOM 1477 C C . GLU A 1 178 ? 18.722 -16.570 -9.136 1.00 64.44 178 GLU A C 1
ATOM 1479 O O . GLU A 1 178 ? 19.309 -15.491 -9.189 1.00 64.44 178 GLU A O 1
ATOM 1484 N N . GLN A 1 179 ? 17.591 -16.734 -8.437 1.00 56.44 179 GLN A N 1
ATOM 1485 C CA . GLN A 1 179 ? 16.918 -15.650 -7.733 1.00 56.44 179 GLN A CA 1
ATOM 1486 C C . GLN A 1 179 ? 17.896 -14.853 -6.862 1.00 56.44 179 GLN A C 1
ATOM 1488 O O . GLN A 1 179 ? 17.879 -13.639 -6.946 1.00 56.44 179 GLN A O 1
ATOM 1493 N N . GLU A 1 180 ? 18.801 -15.472 -6.095 1.00 59.28 180 GLU A N 1
ATOM 1494 C CA . GLU A 1 180 ? 19.777 -14.726 -5.271 1.00 59.28 180 GLU A CA 1
ATOM 1495 C C . GLU A 1 180 ? 20.978 -14.149 -6.042 1.00 59.28 180 GLU A C 1
ATOM 1497 O O . GLU A 1 180 ? 21.703 -13.318 -5.502 1.00 59.28 180 GLU A O 1
ATOM 1502 N N . LYS A 1 181 ? 21.219 -14.576 -7.285 1.00 55.41 181 LYS A N 1
ATOM 1503 C CA . LYS A 1 181 ? 22.292 -14.027 -8.133 1.00 55.41 181 LYS A CA 1
ATOM 1504 C C . LYS A 1 181 ? 21.821 -12.851 -8.985 1.00 55.41 181 LYS A C 1
ATOM 1506 O O . LYS A 1 181 ? 22.631 -11.976 -9.280 1.00 55.41 181 LYS A O 1
ATOM 1511 N N . ASP A 1 182 ? 20.539 -12.846 -9.345 1.00 47.41 182 ASP A N 1
ATOM 1512 C CA . ASP A 1 182 ? 19.868 -11.770 -10.081 1.00 47.41 182 ASP A CA 1
ATOM 1513 C C . ASP A 1 182 ? 19.051 -10.840 -9.161 1.00 47.41 182 ASP A C 1
ATOM 1515 O O . ASP A 1 182 ? 18.609 -9.770 -9.588 1.00 47.41 182 ASP A O 1
ATOM 1519 N N . SER A 1 183 ? 18.880 -11.203 -7.884 1.00 44.84 183 SER A N 1
ATOM 1520 C CA . SER A 1 183 ? 18.439 -10.280 -6.831 1.00 44.84 183 SER A CA 1
ATOM 1521 C C . SER A 1 183 ? 19.591 -9.369 -6.432 1.00 44.84 183 SER A C 1
ATOM 1523 O O . SER A 1 183 ? 20.731 -9.805 -6.302 1.00 44.84 183 SER A O 1
ATOM 1525 N N . PHE A 1 184 ? 19.257 -8.092 -6.270 1.00 49.62 184 PHE A N 1
ATOM 1526 C CA . PHE A 1 184 ? 20.175 -6.986 -5.997 1.00 49.62 184 PHE A CA 1
ATOM 1527 C C . PHE A 1 184 ? 21.179 -7.233 -4.865 1.00 49.62 184 PHE A C 1
ATOM 1529 O O . PHE A 1 184 ? 20.757 -7.709 -3.786 1.00 49.62 184 PHE A O 1
#

Radius of gyration: 26.81 Å; chains: 1; bounding box: 66×40×73 Å

Secondary structure (DSSP, 8-state):
---S-SSHHHHHT-----PPPPTT--PPPHHHH--S-----HHHHHHHHHHHHHHHTTTTS-GGGG-EEEEEEEEE-TT-HHHHHHHHHHHHH-TTEEEEEEEE---TT-TTS-GGGS----TTTGGGGGGB---TTSS--TTSTTHHHHHHHHHTTS---SEEEEE-----TT-GGGHHHH--

pLDDT: mean 77.22, std 13.95, range [34.06, 94.94]

Organism: Caerostris extrusa (NCBI:txid172846)

InterPro domains:
  IPR002877 Ribosomal RNA methyltransferase, FtsJ domain [PF01728] (68-176)
  IPR025807 Adrift-type ribose 2-O-methyltransferase domain [PS51614] (69-184)
  IPR029063 S-adenosyl-L-methionine-dependent methyltransferase superfamily [G3DSA:3.40.50.150] (49-184)
  IPR050851 mRNA Cap 2'-O-Ribose Methyltransferase [PTHR16121] (70-180)

Sequence (184 aa):
METFCKSDVRNFFKQKFTFEPEKDWKLPSDNLIFKYPLWVFPTLQESKTRLNTTKSLLDDKGEEWRIHTFKSLHLCEAPGAFISALNCYLCNYHPRIHWEWKANTLNPYYEDLNIKTVISDDRLIFPTLEHWYFGKDNIGDIRNPNYPKNLQEHIGSKGAFHLVTADGSIDCTDDPSEQEKDSF